Protein AF-A0A8N4L5D7-F1 (afdb_monomer_lite)

Radius of gyration: 37.55 Å; chains: 1; bounding box: 100×102×101 Å

Foldseek 3Di:
DDDDDDDDDDDDDDDPPPDPDDDDDDDDDDDDDDDDDDDDDDDDDDDDDDDDDDDDDDDDDDDDDDDDDDDDDDDDDDDDDDDDDDDDDDDDDDDDDDDDDDDDDDDDDDDDDPPDPPPPPDQPFQLVVLLVVDPLSVVQLVVCVVPLDDDPVSVLVSLVSRLVVCVVVVDDDDLVSQVVSLVNVCVSRVVCVVVSVQAWADDPDPDDIDHDNSVVNVVVVVVVVVVVVVCVVPPPDDDDDPPDPPDPCLCVQPPDPPDDDVVNVLVVLLVCLVVLVVCCVVPNDVVSCVSNVCCVPPVVVVSVLSNCCVVDPPCSCVCVVCVVVVCVVCVVVCVVPPPDVVVVVVVVVVVVVVVVVPD

Sequence (359 aa):
MAHNMPAVVLEPTLDLRGAFSFMPQNAKSPKRHAMATITAAAAGAVATTTTGSTAAAMTTRAAMIKTINAEEQFTIAGGSDSGGAANGNRAANTDIVVGVGGGGSCSVGDGYGPKGPLIMQCPKVDTSKVLQSSHIGQRIKQFYNKNGYLENSQRNEIVRLIVSDVMRQGESLSPKDLRAILSDIITLFPNEQAAADYYFIYRGGKGNPLGRLYQRYSNENVKRRRMIRLSDDEDCTFDVDMTQPLSTGSSLMDDDDTMSTWEEVCDKWIQTWALRQKELQQSGLAELLTNWSKLADPRAAELYKIDFRHVYPDKENLLVSKWDDYMKKVTPQFDKKLHHDDIKKLYKYCKMGMASKGM

pLDDT: mean 70.12, std 25.4, range [29.41, 98.56]

Secondary structure (DSSP, 8-state):
----------------TTS---------PPPPPP-----------------------------------------------------------------------------------------SS-HHHHHHHSHHHHHHHHHHHHHSS--HHHHHHHHHHHHHHHHHHTPPPPHHHHHHHHHHHHHH-GGGGGGHHHH-B---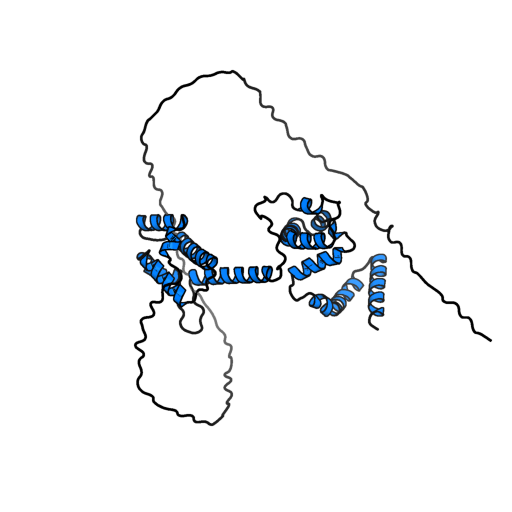SSSPPBSHHHHHHHHHHHHHHHHHHHHTT--------TT-----TTHHHHS-TTT--HHHHHHHHHHTHHHHHHHHHHH-HHHHHHH-GGGGSTTTHHHHHHHHHHHSTT-HHHHHHTHHHHHHHHHHHHHHH---HHHHHHHHHHHHHHHTT--

Structure (mmCIF, N/CA/C/O backbone):
data_AF-A0A8N4L5D7-F1
#
_entry.id   AF-A0A8N4L5D7-F1
#
loop_
_atom_site.group_PDB
_atom_site.id
_atom_site.type_symbol
_atom_site.label_atom_id
_atom_site.label_alt_id
_atom_site.label_comp_id
_atom_site.label_asym_id
_atom_site.label_entity_id
_atom_site.label_seq_id
_atom_site.pdbx_PDB_ins_code
_atom_site.Cartn_x
_atom_site.Cartn_y
_atom_site.Cartn_z
_atom_site.occupancy
_atom_site.B_iso_or_equiv
_atom_site.auth_seq_id
_atom_site.auth_comp_id
_atom_site.auth_asym_id
_atom_site.auth_atom_id
_atom_site.pdbx_PDB_model_num
ATOM 1 N N . MET A 1 1 ? 56.113 -23.700 -58.485 1.00 45.41 1 MET A N 1
ATOM 2 C CA . MET A 1 1 ? 55.318 -22.498 -58.810 1.00 45.41 1 MET A CA 1
ATOM 3 C C . MET A 1 1 ? 54.379 -22.255 -57.642 1.00 45.41 1 MET A C 1
ATOM 5 O O . MET A 1 1 ? 53.415 -22.989 -57.490 1.00 45.41 1 MET A O 1
ATOM 9 N N . ALA A 1 2 ? 54.756 -21.350 -56.740 1.00 42.81 2 ALA A N 1
ATOM 10 C CA . ALA A 1 2 ? 53.994 -21.041 -55.533 1.00 42.81 2 ALA A CA 1
ATOM 11 C C . ALA A 1 2 ? 53.075 -19.848 -55.825 1.00 42.81 2 ALA A C 1
ATOM 13 O O . ALA A 1 2 ? 53.554 -18.799 -56.256 1.00 42.81 2 ALA A O 1
ATOM 14 N N . HIS A 1 3 ? 51.767 -20.026 -55.640 1.00 49.03 3 HIS A N 1
ATOM 15 C CA . HIS A 1 3 ? 50.786 -18.961 -55.811 1.00 49.03 3 HIS A CA 1
ATOM 16 C C . HIS A 1 3 ? 50.704 -18.119 -54.538 1.00 49.03 3 HIS A C 1
ATOM 18 O O . HIS A 1 3 ? 50.312 -18.592 -53.476 1.00 49.03 3 HIS A O 1
ATOM 24 N N . ASN A 1 4 ? 51.112 -16.865 -54.692 1.00 56.12 4 ASN A N 1
ATOM 25 C CA . ASN A 1 4 ? 51.039 -15.787 -53.722 1.00 56.12 4 ASN A CA 1
ATOM 26 C C . ASN A 1 4 ? 49.702 -15.052 -53.937 1.00 56.12 4 ASN A C 1
ATOM 28 O O . ASN A 1 4 ? 49.439 -14.605 -55.054 1.00 56.12 4 ASN A O 1
ATOM 32 N N . MET A 1 5 ? 48.858 -14.941 -52.909 1.00 45.06 5 MET A N 1
ATOM 33 C CA . MET A 1 5 ? 47.673 -14.074 -52.925 1.00 45.06 5 MET A CA 1
ATOM 34 C C . MET A 1 5 ? 47.766 -13.060 -51.781 1.00 45.06 5 MET A C 1
ATOM 36 O O . MET A 1 5 ? 48.022 -13.468 -50.647 1.00 45.06 5 MET A O 1
ATOM 40 N N . PRO A 1 6 ? 47.568 -11.755 -52.045 1.00 54.31 6 PRO A N 1
ATOM 41 C CA . PRO A 1 6 ? 47.643 -10.739 -51.009 1.00 54.31 6 PRO A CA 1
ATOM 42 C C . PRO A 1 6 ? 46.339 -10.673 -50.205 1.00 54.31 6 PRO A C 1
ATOM 44 O O . PRO A 1 6 ? 45.243 -10.597 -50.762 1.00 54.31 6 PRO A O 1
ATOM 47 N N . ALA A 1 7 ? 46.479 -10.667 -48.881 1.00 44.44 7 ALA A N 1
ATOM 48 C CA . ALA A 1 7 ? 45.405 -10.368 -47.946 1.00 44.44 7 ALA A CA 1
ATOM 49 C C . ALA A 1 7 ? 45.093 -8.864 -47.986 1.00 44.44 7 ALA A C 1
ATOM 51 O O . ALA A 1 7 ? 45.947 -8.033 -47.679 1.00 44.44 7 ALA A O 1
ATOM 52 N N . VAL A 1 8 ? 43.865 -8.518 -48.369 1.00 48.78 8 VAL A N 1
ATOM 53 C CA . VAL A 1 8 ? 43.332 -7.155 -48.282 1.00 48.78 8 VAL A CA 1
ATOM 54 C C . VAL A 1 8 ? 42.680 -6.998 -46.911 1.00 48.78 8 VAL A C 1
ATOM 56 O O . VAL A 1 8 ? 41.607 -7.540 -46.658 1.00 48.78 8 VAL A O 1
ATOM 59 N N . VAL A 1 9 ? 43.355 -6.275 -46.018 1.00 48.06 9 VAL A N 1
ATOM 60 C CA . VAL A 1 9 ? 42.812 -5.821 -44.734 1.00 48.06 9 VAL A CA 1
ATOM 61 C C . VAL A 1 9 ? 42.066 -4.512 -44.989 1.00 48.06 9 VAL A C 1
ATOM 63 O O . VAL A 1 9 ? 42.673 -3.515 -45.374 1.00 48.06 9 VAL A O 1
ATOM 66 N N . LEU A 1 10 ? 40.746 -4.520 -44.805 1.00 39.59 10 LEU A N 1
ATOM 67 C CA . LEU A 1 10 ? 39.919 -3.316 -44.752 1.00 39.59 10 LEU A CA 1
ATOM 68 C C . LEU A 1 10 ? 39.545 -3.069 -43.290 1.00 39.59 10 LEU A C 1
ATOM 70 O O . LEU A 1 10 ? 38.679 -3.754 -42.751 1.00 39.59 10 LEU A O 1
ATOM 74 N N . GLU A 1 11 ? 40.186 -2.088 -42.660 1.00 45.78 11 GLU A N 1
ATOM 75 C CA . GLU A 1 11 ? 39.684 -1.500 -41.418 1.00 45.78 11 GLU A CA 1
ATOM 76 C C . GLU A 1 11 ? 38.784 -0.298 -41.731 1.00 45.78 11 GLU A C 1
ATOM 78 O O . GLU A 1 11 ? 39.191 0.579 -42.498 1.00 45.78 11 GLU A O 1
ATOM 83 N N . PRO A 1 12 ? 37.589 -0.190 -41.127 1.00 49.91 12 PRO A N 1
ATOM 84 C CA . PRO A 1 12 ? 36.839 1.053 -41.112 1.00 49.91 12 PRO A CA 1
ATOM 85 C C . PRO A 1 12 ? 37.098 1.804 -39.800 1.00 49.91 12 PRO A C 1
ATOM 87 O O . PRO A 1 12 ? 36.475 1.537 -38.773 1.00 49.91 12 PRO A O 1
ATOM 90 N N . THR A 1 13 ? 37.986 2.794 -39.842 1.00 45.00 13 THR A N 1
ATOM 91 C CA . THR A 1 13 ? 38.064 3.850 -38.825 1.00 45.00 13 THR A CA 1
ATOM 92 C C . THR A 1 13 ? 36.968 4.877 -39.119 1.00 45.00 13 THR A C 1
ATOM 94 O O . THR A 1 13 ? 37.088 5.688 -40.034 1.00 45.00 13 THR A O 1
ATOM 97 N N . LEU A 1 14 ? 35.865 4.827 -38.368 1.00 41.75 14 LEU A N 1
ATOM 98 C CA . LEU A 1 14 ? 34.850 5.884 -38.360 1.00 41.75 14 LEU A CA 1
ATOM 99 C C . LEU A 1 14 ? 35.025 6.735 -37.102 1.00 41.75 14 LEU A C 1
ATOM 101 O O . LEU A 1 14 ? 34.600 6.360 -36.011 1.00 41.75 14 LEU A O 1
ATOM 105 N N . ASP A 1 15 ? 35.667 7.887 -37.283 1.00 44.72 15 ASP A N 1
ATOM 106 C CA . ASP A 1 15 ? 35.741 8.965 -36.303 1.00 44.72 15 ASP A CA 1
ATOM 107 C C . ASP A 1 15 ? 34.409 9.739 -36.294 1.00 44.72 15 ASP A C 1
ATOM 109 O O . ASP A 1 15 ? 34.028 10.379 -37.275 1.00 44.72 15 ASP A O 1
ATOM 113 N N . LEU A 1 16 ? 33.668 9.634 -35.188 1.00 44.41 16 LEU A N 1
ATOM 114 C CA . LEU A 1 16 ? 32.361 10.267 -34.971 1.00 44.41 16 LEU A CA 1
ATOM 115 C C . LEU A 1 16 ? 32.441 11.525 -34.085 1.00 44.41 16 LEU A C 1
ATOM 117 O O . LEU A 1 16 ? 31.419 11.977 -33.569 1.00 44.41 16 LEU A O 1
ATOM 121 N N . ARG A 1 17 ? 33.617 12.144 -33.906 1.00 43.25 17 ARG A N 1
ATOM 122 C CA . ARG A 1 17 ? 33.761 13.326 -33.028 1.00 43.25 17 ARG A CA 1
ATOM 123 C C . ARG A 1 17 ? 33.231 14.661 -33.578 1.00 43.25 17 ARG A C 1
ATOM 125 O O . ARG A 1 17 ? 33.354 15.673 -32.897 1.00 43.25 17 ARG A O 1
ATOM 132 N N . GLY A 1 18 ? 32.604 14.700 -34.756 1.00 42.69 18 GLY A N 1
ATOM 133 C CA . GLY A 1 18 ? 32.230 15.963 -35.418 1.00 42.69 18 GLY A CA 1
ATOM 134 C C . GLY A 1 18 ? 30.747 16.364 -35.443 1.00 42.69 18 GLY A C 1
ATOM 135 O O . GLY A 1 18 ? 30.444 17.450 -35.927 1.00 42.69 18 GLY A O 1
ATOM 136 N N . ALA A 1 19 ? 29.802 15.532 -34.992 1.00 39.72 19 ALA A N 1
ATOM 137 C CA . ALA A 1 19 ? 28.395 15.696 -35.404 1.00 39.72 19 ALA A CA 1
ATOM 138 C C . ALA A 1 19 ? 27.468 16.485 -34.452 1.00 39.72 19 ALA A C 1
ATOM 140 O O . ALA A 1 19 ? 26.302 16.683 -34.787 1.00 39.72 19 ALA A O 1
ATOM 141 N N . PHE A 1 20 ? 27.944 16.982 -33.307 1.00 40.50 20 PHE A N 1
ATOM 142 C CA . PHE A 1 20 ? 27.114 17.753 -32.367 1.00 40.50 20 PHE A CA 1
ATOM 143 C C . PHE A 1 20 ? 27.698 19.143 -32.101 1.00 40.50 20 PHE A C 1
ATOM 145 O O . PHE A 1 20 ? 28.220 19.428 -31.030 1.00 40.50 20 PHE A O 1
ATOM 152 N N . SER A 1 21 ? 27.598 20.031 -33.088 1.00 47.56 21 SER A N 1
ATOM 153 C CA . SER A 1 21 ? 27.752 21.471 -32.866 1.00 47.56 21 SER A CA 1
ATOM 154 C C . SER A 1 21 ? 26.800 22.237 -33.776 1.00 47.56 21 SER A C 1
ATOM 156 O O . SER A 1 21 ? 27.175 22.701 -34.845 1.00 47.56 21 SER A O 1
ATOM 158 N N . PHE A 1 22 ? 25.534 22.322 -33.366 1.00 38.03 22 PHE A N 1
ATOM 159 C CA . PHE A 1 22 ? 24.578 23.290 -33.904 1.00 38.03 22 PHE A CA 1
ATOM 160 C C . PHE A 1 22 ? 23.594 23.693 -32.800 1.00 38.03 22 PHE A C 1
ATOM 162 O O . PHE A 1 22 ? 22.511 23.134 -32.661 1.00 38.03 22 PHE A O 1
ATOM 169 N N . MET A 1 23 ? 23.983 24.695 -32.010 1.00 41.69 23 MET A N 1
ATOM 170 C CA . MET A 1 23 ? 23.051 25.528 -31.251 1.00 41.69 23 MET A CA 1
ATOM 171 C C . MET A 1 23 ? 23.046 26.927 -31.882 1.00 41.69 23 MET A C 1
ATOM 173 O O . MET A 1 23 ? 24.083 27.591 -31.871 1.00 41.69 23 MET A O 1
ATOM 177 N N . PRO A 1 24 ? 21.921 27.416 -32.430 1.00 42.94 24 PRO A N 1
ATOM 178 C CA . PRO A 1 24 ? 21.802 28.819 -32.788 1.00 42.94 24 PRO A CA 1
ATOM 179 C C . PRO A 1 24 ? 21.567 29.655 -31.524 1.00 42.94 24 PRO A C 1
ATOM 181 O O . PRO A 1 24 ? 20.541 29.530 -30.855 1.00 42.94 24 PRO A O 1
ATOM 184 N N . GLN A 1 25 ? 22.508 30.548 -31.215 1.00 49.66 25 GLN A N 1
ATOM 185 C CA . GLN A 1 25 ? 22.265 31.644 -30.284 1.00 49.66 25 GLN A CA 1
ATOM 186 C C . GLN A 1 25 ? 21.322 32.657 -30.939 1.00 49.66 25 GLN A C 1
ATOM 188 O O . GLN A 1 25 ? 21.685 33.305 -31.919 1.00 49.66 25 GLN A O 1
ATOM 193 N N . ASN A 1 26 ? 20.120 32.834 -30.389 1.00 41.38 26 ASN A N 1
ATOM 194 C CA . ASN A 1 26 ? 19.379 34.071 -30.603 1.00 41.38 26 ASN A CA 1
ATOM 195 C C . ASN A 1 26 ? 18.533 34.415 -29.374 1.00 41.38 26 ASN A C 1
ATOM 197 O O . ASN A 1 26 ? 17.442 33.892 -29.157 1.00 41.38 26 ASN A O 1
ATOM 201 N N . ALA A 1 27 ? 19.094 35.295 -28.550 1.00 41.84 27 ALA A N 1
ATOM 202 C CA . ALA A 1 27 ? 18.469 35.859 -27.371 1.00 41.84 27 ALA A CA 1
ATOM 203 C C . ALA A 1 27 ? 17.648 37.101 -27.745 1.00 41.84 27 ALA A C 1
ATOM 205 O O . ALA A 1 27 ? 18.192 38.077 -28.261 1.00 41.84 27 ALA A O 1
ATOM 206 N N . LYS A 1 28 ? 16.356 37.107 -27.397 1.00 46.97 28 LYS A N 1
ATOM 207 C CA . LYS A 1 28 ? 15.604 38.330 -27.075 1.00 46.97 28 LYS A CA 1
ATOM 208 C C . LYS A 1 28 ? 14.681 38.055 -25.890 1.00 46.97 28 LYS A C 1
ATOM 210 O O . LYS A 1 28 ? 13.585 37.526 -26.042 1.00 46.97 28 LYS A O 1
ATOM 215 N N . SER A 1 29 ? 15.154 38.419 -24.705 1.00 43.53 29 SER A N 1
ATOM 216 C CA . SER A 1 29 ? 14.416 38.375 -23.441 1.00 43.53 29 SER A CA 1
ATOM 217 C C . SER A 1 29 ? 13.381 39.513 -23.367 1.00 43.53 29 SER A C 1
ATOM 219 O O . SER A 1 29 ? 13.705 40.640 -23.757 1.00 43.53 29 SER A O 1
ATOM 221 N N . PRO A 1 30 ? 12.171 39.302 -22.815 1.00 44.94 30 PRO A N 1
ATOM 222 C CA . PRO A 1 30 ? 11.247 40.391 -22.508 1.00 44.94 30 PRO A CA 1
ATOM 223 C C . PRO A 1 30 ? 11.626 41.107 -21.203 1.00 44.94 30 PRO A C 1
ATOM 225 O O . PRO A 1 30 ? 11.924 40.479 -20.186 1.00 44.94 30 PRO A O 1
ATOM 228 N N . LYS A 1 31 ? 11.571 42.444 -21.235 1.00 48.41 31 LYS A N 1
ATOM 229 C CA . LYS A 1 31 ? 11.759 43.355 -20.096 1.00 48.41 31 LYS A CA 1
ATOM 230 C C . LYS A 1 31 ? 10.744 43.060 -18.983 1.00 48.41 31 LYS A C 1
ATOM 232 O O . LYS A 1 31 ? 9.541 43.181 -19.199 1.00 48.41 31 LYS A O 1
ATOM 237 N N . ARG A 1 32 ? 11.227 42.746 -17.778 1.00 43.25 32 ARG A N 1
ATOM 238 C CA . ARG A 1 32 ? 10.423 42.760 -16.547 1.00 43.25 32 ARG A CA 1
ATOM 239 C C . ARG A 1 32 ? 10.405 44.168 -15.951 1.00 43.25 32 ARG A C 1
ATOM 241 O O . ARG A 1 32 ? 11.450 44.794 -15.798 1.00 43.25 32 ARG A O 1
ATOM 248 N N . HIS A 1 33 ? 9.205 44.642 -15.633 1.00 40.47 33 HIS A N 1
ATOM 249 C CA . HIS A 1 33 ? 8.955 45.881 -14.904 1.00 40.47 33 HIS A CA 1
ATOM 250 C C . HIS A 1 33 ? 9.455 45.780 -13.456 1.00 40.47 33 HIS A C 1
ATOM 252 O O . HIS A 1 33 ? 9.251 44.768 -12.787 1.00 40.47 33 HIS A O 1
ATOM 258 N N . ALA A 1 34 ? 10.099 46.851 -12.992 1.00 38.84 34 ALA A N 1
ATOM 259 C CA . ALA A 1 34 ? 10.538 47.042 -11.617 1.00 38.84 34 ALA A CA 1
ATOM 260 C C . ALA A 1 34 ? 9.332 47.210 -10.676 1.00 38.84 34 ALA A C 1
ATOM 262 O O . ALA A 1 34 ? 8.437 48.006 -10.960 1.00 38.84 34 ALA A O 1
ATOM 263 N N . MET A 1 35 ? 9.328 46.492 -9.549 1.00 42.19 35 MET A N 1
ATOM 264 C CA . MET A 1 35 ? 8.468 46.793 -8.402 1.00 42.19 35 MET A CA 1
ATOM 265 C C . MET A 1 35 ? 9.288 47.447 -7.292 1.00 42.19 35 MET A C 1
ATOM 267 O O . MET A 1 35 ? 10.457 47.130 -7.083 1.00 42.19 35 MET A O 1
ATOM 271 N N . ALA A 1 36 ? 8.637 48.407 -6.645 1.00 36.22 36 ALA A N 1
ATOM 272 C CA . ALA A 1 36 ? 9.187 49.385 -5.728 1.00 36.22 36 ALA A CA 1
ATOM 273 C C . ALA A 1 36 ? 9.722 48.786 -4.419 1.00 36.22 36 ALA A C 1
ATOM 275 O O . ALA A 1 36 ? 9.077 47.961 -3.773 1.00 36.22 36 ALA A O 1
ATOM 276 N N . THR A 1 37 ? 10.880 49.296 -4.006 1.00 36.09 37 THR A N 1
ATOM 277 C CA . THR A 1 37 ? 11.454 49.154 -2.667 1.00 36.09 37 THR A CA 1
ATOM 278 C C . THR A 1 37 ? 10.680 50.041 -1.692 1.00 36.09 37 THR A C 1
ATOM 280 O O . THR A 1 37 ? 10.637 51.258 -1.870 1.00 36.09 37 THR A O 1
ATOM 283 N N . ILE A 1 38 ? 10.087 49.447 -0.654 1.00 38.66 38 ILE A N 1
ATOM 284 C CA . ILE A 1 38 ? 9.570 50.181 0.506 1.00 38.66 38 ILE A CA 1
ATOM 285 C C . ILE A 1 38 ? 10.662 50.185 1.575 1.00 38.66 38 ILE A C 1
ATOM 287 O O . ILE A 1 38 ? 11.031 49.149 2.124 1.00 38.66 38 ILE A O 1
ATOM 291 N N . THR A 1 39 ? 11.180 51.378 1.839 1.00 37.56 39 THR A N 1
ATOM 292 C CA . THR A 1 39 ? 12.086 51.715 2.935 1.00 37.56 39 THR A CA 1
ATOM 293 C C . THR A 1 39 ? 11.294 51.736 4.245 1.00 37.56 39 THR A C 1
ATOM 295 O O . THR A 1 39 ? 10.311 52.468 4.343 1.00 37.56 39 THR A O 1
ATOM 298 N N . ALA A 1 40 ? 11.717 50.985 5.263 1.00 35.09 40 ALA A N 1
ATOM 299 C CA . ALA A 1 40 ? 11.213 51.144 6.627 1.00 35.09 40 ALA A CA 1
ATOM 300 C C . ALA A 1 40 ? 12.382 51.381 7.588 1.00 35.09 40 ALA A C 1
ATOM 302 O O . ALA A 1 40 ? 13.416 50.719 7.531 1.00 35.09 40 ALA A O 1
ATOM 303 N N . ALA A 1 41 ? 12.199 52.423 8.390 1.00 34.25 41 ALA A N 1
ATOM 304 C CA . ALA A 1 41 ? 13.206 53.162 9.118 1.00 34.25 41 ALA A CA 1
ATOM 305 C C . ALA A 1 41 ? 13.759 52.443 10.356 1.00 34.25 41 ALA A C 1
ATOM 307 O O . ALA A 1 41 ? 13.090 51.645 11.010 1.00 34.25 41 ALA A O 1
ATOM 308 N N . ALA A 1 42 ? 14.992 52.824 10.679 1.00 38.38 42 ALA A N 1
ATOM 309 C CA . ALA A 1 42 ? 15.704 52.518 11.904 1.00 38.38 42 ALA A CA 1
ATOM 310 C C . ALA A 1 42 ? 15.014 53.122 13.140 1.00 38.38 42 ALA A C 1
ATOM 312 O O . ALA A 1 42 ? 14.625 54.290 13.132 1.00 38.38 42 ALA A O 1
ATOM 313 N N . ALA A 1 43 ? 14.963 52.355 14.230 1.00 38.34 43 ALA A N 1
ATOM 314 C CA . ALA A 1 43 ? 14.713 52.873 15.568 1.00 38.34 43 ALA A CA 1
ATOM 315 C C . ALA A 1 43 ? 15.572 52.126 16.602 1.00 38.34 43 ALA A C 1
ATOM 317 O O . ALA A 1 43 ? 15.369 50.945 16.859 1.00 38.34 43 ALA A O 1
ATOM 318 N N . GLY A 1 44 ? 16.534 52.865 17.162 1.00 35.44 44 GLY A N 1
ATOM 319 C CA . GLY A 1 44 ? 16.837 52.932 18.595 1.00 35.44 44 GLY A CA 1
ATOM 320 C C . GLY A 1 44 ? 17.299 51.670 19.323 1.00 35.44 44 GLY A C 1
ATOM 321 O O . GLY A 1 44 ? 16.487 50.908 19.834 1.00 35.44 44 GLY A O 1
ATOM 322 N N . ALA A 1 45 ? 18.613 51.560 19.520 1.00 35.59 45 ALA A N 1
ATOM 323 C CA . ALA A 1 45 ? 19.213 50.777 20.596 1.00 35.59 45 ALA A CA 1
ATOM 324 C C . ALA A 1 45 ? 19.407 51.661 21.842 1.00 35.59 45 ALA A C 1
ATOM 326 O O . ALA A 1 45 ? 20.050 52.703 21.743 1.00 35.59 45 ALA A O 1
ATOM 327 N N . VAL A 1 46 ? 18.907 51.227 23.006 1.00 46.50 46 VAL A N 1
ATOM 328 C CA . VAL A 1 46 ? 19.332 51.695 24.340 1.00 46.50 46 VAL A CA 1
ATOM 329 C C . VAL A 1 46 ? 19.303 50.501 25.308 1.00 46.50 46 VAL A C 1
ATOM 331 O O . VAL A 1 46 ? 18.305 49.790 25.402 1.00 46.50 46 VAL A O 1
ATOM 334 N N . ALA A 1 47 ? 20.435 50.272 25.981 1.00 38.47 47 ALA A N 1
ATOM 335 C CA . ALA A 1 47 ? 20.673 49.302 27.059 1.00 38.47 47 ALA A CA 1
ATOM 336 C C . ALA A 1 47 ? 19.866 49.673 28.336 1.00 38.47 47 ALA A C 1
ATOM 338 O O . ALA A 1 47 ? 19.385 50.790 28.446 1.00 38.47 47 ALA A O 1
ATOM 339 N N . THR A 1 48 ? 19.662 48.880 29.395 1.00 34.62 48 THR A N 1
ATOM 340 C CA . THR A 1 48 ? 20.577 48.029 30.176 1.00 34.62 48 THR A CA 1
ATOM 341 C C . THR A 1 48 ? 19.742 47.360 31.300 1.00 34.62 48 THR A C 1
ATOM 343 O O . THR A 1 48 ? 18.804 47.982 31.785 1.00 34.62 48 THR A O 1
ATOM 346 N N . THR A 1 49 ? 20.119 46.140 31.720 1.00 34.41 49 THR A N 1
ATOM 347 C CA . THR A 1 49 ? 20.054 45.536 33.089 1.00 34.41 49 THR A CA 1
ATOM 348 C C . THR A 1 49 ? 18.836 45.746 34.019 1.00 34.41 49 THR A C 1
ATOM 350 O O . THR A 1 49 ? 18.504 46.868 34.380 1.00 34.41 49 THR A O 1
ATOM 353 N N . THR A 1 50 ? 18.312 44.671 34.638 1.00 34.69 50 THR A N 1
ATOM 354 C CA . THR A 1 50 ? 18.661 44.160 36.002 1.00 34.69 50 THR A CA 1
ATOM 355 C C . THR A 1 50 ? 17.564 43.195 36.529 1.00 34.69 50 THR A C 1
ATOM 357 O O . THR A 1 50 ? 16.378 43.431 36.348 1.00 34.69 50 THR A O 1
ATOM 360 N N . THR A 1 51 ? 18.016 42.102 37.158 1.00 35.97 51 THR A N 1
ATOM 361 C CA . THR A 1 51 ? 17.411 41.141 38.119 1.00 35.97 51 THR A CA 1
ATOM 362 C C . THR A 1 51 ? 15.960 41.282 38.618 1.00 35.97 51 THR A C 1
ATOM 364 O O . THR A 1 51 ? 15.540 42.365 39.009 1.00 35.97 51 THR A O 1
ATOM 367 N N . GLY A 1 52 ? 15.319 40.135 38.905 1.00 31.78 52 GLY A N 1
ATOM 368 C CA . GLY A 1 52 ? 14.401 40.042 40.052 1.00 31.78 52 GLY A CA 1
ATOM 369 C C . GLY A 1 52 ? 13.314 38.967 39.979 1.00 31.78 52 GLY A C 1
ATOM 370 O O . GLY A 1 52 ? 12.372 39.082 39.213 1.00 31.78 52 GLY A O 1
ATOM 371 N N . SER A 1 53 ? 13.450 37.957 40.839 1.00 35.75 53 SER A N 1
ATOM 372 C CA . SER A 1 53 ? 12.454 36.968 41.283 1.00 35.75 53 SER A CA 1
ATOM 373 C C . SER A 1 53 ? 11.040 37.528 41.522 1.00 35.75 53 SER A C 1
ATOM 375 O O . SER A 1 53 ? 10.920 38.622 42.064 1.00 35.75 53 SER A O 1
ATOM 377 N N . THR A 1 54 ? 9.979 36.755 41.239 1.00 35.84 54 THR A N 1
ATOM 378 C CA . THR A 1 54 ? 8.962 36.326 42.235 1.00 35.84 54 THR A CA 1
ATOM 379 C C . THR A 1 54 ? 7.815 35.521 41.612 1.00 35.84 54 THR A C 1
ATOM 381 O O . THR A 1 54 ? 7.551 35.556 40.414 1.00 35.84 54 THR A O 1
ATOM 384 N N . ALA A 1 55 ? 7.198 34.718 42.473 1.00 35.12 55 ALA A N 1
ATOM 385 C CA . ALA A 1 55 ? 6.244 33.659 42.208 1.00 35.12 55 ALA A CA 1
ATOM 386 C C . ALA A 1 55 ? 4.773 34.117 42.109 1.00 35.12 55 ALA A C 1
ATOM 388 O O . ALA A 1 55 ? 4.414 35.197 42.558 1.00 35.12 55 ALA A O 1
ATOM 389 N N . ALA A 1 56 ? 3.947 33.161 41.662 1.00 35.00 56 ALA A N 1
ATOM 390 C CA . ALA A 1 56 ? 2.564 32.897 42.081 1.00 35.00 56 ALA A CA 1
ATOM 391 C C . ALA A 1 56 ? 1.445 33.900 41.721 1.00 35.00 56 ALA A C 1
ATOM 393 O O . ALA A 1 56 ? 1.379 34.999 42.251 1.00 35.00 56 ALA A O 1
ATOM 394 N N . ALA A 1 57 ? 0.477 33.423 40.925 1.00 34.31 57 ALA A N 1
ATOM 395 C CA . ALA A 1 57 ? -0.971 33.377 41.223 1.00 34.31 57 ALA A CA 1
ATOM 396 C C . ALA A 1 57 ? -1.730 33.062 39.913 1.00 34.31 57 ALA A C 1
ATOM 398 O O . ALA A 1 57 ? -1.566 33.746 38.913 1.00 34.31 57 ALA A O 1
ATOM 399 N N . MET A 1 58 ? -2.354 31.892 39.769 1.00 34.00 58 MET A N 1
ATOM 400 C CA . MET A 1 58 ? -3.725 31.557 40.182 1.00 34.00 58 MET A CA 1
ATOM 401 C C . MET A 1 58 ? -4.851 32.250 39.380 1.00 34.00 58 MET A C 1
ATOM 403 O O . MET A 1 58 ? -5.013 33.462 39.416 1.00 34.00 58 MET A O 1
ATOM 407 N N . THR A 1 59 ? -5.717 31.392 38.818 1.00 33.72 59 THR A N 1
ATOM 408 C CA . THR A 1 59 ? -7.188 31.510 38.899 1.00 33.72 59 THR A CA 1
ATOM 409 C C . THR A 1 59 ? -7.923 32.263 37.775 1.00 33.72 59 THR A C 1
ATOM 411 O O . THR A 1 59 ? -8.126 33.468 37.800 1.00 33.72 59 THR A O 1
ATOM 414 N N . THR A 1 60 ? -8.479 31.433 36.880 1.00 33.62 60 THR A N 1
ATOM 415 C CA . THR A 1 60 ? -9.885 31.456 36.424 1.00 33.62 60 THR A CA 1
ATOM 416 C C . THR A 1 60 ? -10.320 32.501 35.401 1.00 33.62 60 THR A C 1
ATOM 418 O O . THR A 1 60 ? -10.560 33.660 35.721 1.00 33.62 60 THR A O 1
ATOM 421 N N . ARG A 1 61 ? -10.716 32.008 34.219 1.00 34.31 61 ARG A N 1
ATOM 422 C CA . ARG A 1 61 ? -12.032 32.369 33.675 1.00 34.31 61 ARG A CA 1
ATOM 423 C C . ARG A 1 61 ? -12.618 31.280 32.785 1.00 34.31 61 ARG A C 1
ATOM 425 O O . ARG A 1 61 ? -12.040 30.872 31.785 1.00 34.31 61 ARG A O 1
ATOM 432 N N . ALA A 1 62 ? -13.781 30.821 33.225 1.00 32.47 62 ALA A N 1
ATOM 433 C CA . ALA A 1 62 ? -14.684 29.925 32.540 1.00 32.47 62 ALA A CA 1
ATOM 434 C C . ALA A 1 62 ? -15.604 30.688 31.571 1.00 32.47 62 ALA A C 1
ATOM 436 O O . ALA A 1 62 ? -15.871 31.873 31.760 1.00 32.47 62 ALA A O 1
ATOM 437 N N . ALA A 1 63 ? -16.160 29.908 30.641 1.00 32.09 63 ALA A N 1
ATOM 438 C CA . ALA A 1 63 ? -17.445 30.077 29.962 1.00 32.09 63 ALA A CA 1
ATOM 439 C C . ALA A 1 63 ? -17.581 31.158 28.871 1.00 32.09 63 ALA A C 1
ATOM 441 O O . ALA A 1 63 ? -17.754 32.339 29.143 1.00 32.09 63 ALA A O 1
ATOM 442 N N . MET A 1 64 ? -17.730 30.684 27.628 1.00 34.09 64 MET A N 1
ATOM 443 C CA . MET A 1 64 ? -18.764 31.180 26.716 1.00 34.09 64 MET A CA 1
ATOM 444 C C . MET A 1 64 ? -19.399 30.000 25.968 1.00 34.09 64 MET A C 1
ATOM 446 O O . MET A 1 64 ? -18.792 29.382 25.099 1.00 34.09 64 MET A O 1
ATOM 450 N N . ILE A 1 65 ? -20.636 29.693 26.358 1.00 33.91 65 ILE A N 1
ATOM 451 C CA . ILE A 1 65 ? -21.627 28.939 25.589 1.00 33.91 65 ILE A CA 1
ATOM 452 C C . ILE A 1 65 ? -22.427 29.975 24.793 1.00 33.91 65 ILE A C 1
ATOM 454 O O . ILE A 1 65 ? -22.948 30.909 25.402 1.00 33.91 65 ILE A O 1
ATOM 458 N N . LYS A 1 66 ? -22.578 29.789 23.475 1.00 39.22 66 LYS A N 1
ATOM 459 C CA . LYS A 1 66 ? -23.796 30.174 22.738 1.00 39.22 66 LYS A CA 1
ATOM 460 C C . LYS A 1 66 ? -23.870 29.490 21.366 1.00 39.22 66 LYS A C 1
ATOM 462 O O . LYS A 1 66 ? -23.241 29.896 20.400 1.00 39.22 66 LYS A O 1
ATOM 467 N N . THR A 1 67 ? -24.615 28.391 21.369 1.00 31.55 67 THR A N 1
ATOM 468 C CA . THR A 1 67 ? -25.704 28.007 20.457 1.00 31.55 67 THR A CA 1
ATOM 469 C C . THR A 1 67 ? -25.926 28.862 19.202 1.00 31.55 67 THR A C 1
ATOM 471 O O . THR A 1 67 ? -26.308 30.021 19.333 1.00 31.55 67 THR A O 1
ATOM 474 N N . ILE A 1 68 ? -25.865 28.234 18.018 1.00 35.75 68 ILE A N 1
ATOM 475 C CA . ILE A 1 68 ? -26.776 28.493 16.887 1.00 35.75 68 ILE A CA 1
ATOM 476 C C . ILE A 1 68 ? -27.121 27.134 16.251 1.00 35.75 68 ILE A C 1
ATOM 478 O O . ILE A 1 68 ? -26.242 26.417 15.786 1.00 35.75 68 ILE A O 1
ATOM 482 N N . ASN A 1 69 ? -28.410 26.802 16.285 1.00 37.12 69 ASN A N 1
ATOM 483 C CA . ASN A 1 69 ? -29.098 25.742 15.548 1.00 37.12 69 ASN A CA 1
ATOM 484 C C . ASN A 1 69 ? -30.246 26.434 14.795 1.00 37.12 69 ASN A C 1
ATOM 486 O O . ASN A 1 69 ? -30.853 27.323 15.393 1.00 37.12 69 ASN A O 1
ATOM 490 N N . ALA A 1 70 ? -30.528 25.988 13.567 1.00 34.44 70 ALA A N 1
ATOM 491 C CA . ALA A 1 70 ? -31.799 26.026 12.809 1.00 34.44 70 ALA A CA 1
ATOM 492 C C . ALA A 1 70 ? -31.464 26.253 11.322 1.00 34.44 70 ALA A C 1
ATOM 494 O O . ALA A 1 70 ? -30.815 27.236 10.986 1.00 34.44 70 ALA A O 1
ATOM 495 N N . GLU A 1 71 ? -31.602 25.247 10.460 1.00 34.25 71 GLU A N 1
ATOM 496 C CA . GLU A 1 71 ? -32.824 24.782 9.771 1.00 34.25 71 GLU A CA 1
ATOM 497 C C . GLU A 1 71 ? -32.775 25.252 8.315 1.00 34.25 71 GLU A C 1
ATOM 499 O O . GLU A 1 71 ? -32.810 26.443 8.051 1.00 34.25 71 GLU A O 1
ATOM 504 N N . GLU A 1 72 ? -32.740 24.304 7.380 1.00 37.03 72 GLU A N 1
ATOM 505 C CA . GLU A 1 72 ? -33.524 24.410 6.151 1.00 37.03 72 GLU A CA 1
ATOM 506 C C . GLU A 1 72 ? -33.822 22.992 5.650 1.00 37.03 72 GLU A C 1
ATOM 508 O O . GLU A 1 72 ? -32.949 22.228 5.235 1.00 37.03 72 GLU A O 1
ATOM 513 N N . GLN A 1 73 ? -35.092 22.622 5.809 1.00 33.16 73 GLN A N 1
ATOM 514 C CA . GLN A 1 73 ? -35.722 21.456 5.214 1.00 33.16 73 GLN A CA 1
ATOM 515 C C . GLN A 1 73 ? -35.974 21.768 3.736 1.00 33.16 73 GLN A C 1
ATOM 517 O O . GLN A 1 73 ? -36.523 22.823 3.425 1.00 33.16 73 GLN A O 1
ATOM 522 N N . PHE A 1 74 ? -35.638 20.846 2.833 1.00 34.00 74 PHE A N 1
ATOM 523 C CA . PHE A 1 74 ? -36.133 20.893 1.460 1.00 34.00 74 PHE A CA 1
ATOM 524 C C . PHE A 1 74 ? -36.844 19.594 1.091 1.00 34.00 74 PHE A C 1
ATOM 526 O O . PHE A 1 74 ? -36.523 18.499 1.551 1.00 34.00 74 PHE A O 1
ATOM 533 N N . THR A 1 75 ? -37.886 19.805 0.310 1.00 35.00 75 THR A N 1
ATOM 534 C CA . THR A 1 75 ? -39.100 19.027 0.136 1.00 35.00 75 THR A CA 1
ATOM 535 C C . THR A 1 75 ? -38.949 17.801 -0.759 1.00 35.00 75 THR A C 1
ATOM 537 O O . THR A 1 75 ? -38.207 17.775 -1.738 1.00 35.00 75 THR A O 1
ATOM 540 N N . ILE A 1 76 ? -39.743 16.787 -0.415 1.00 34.28 76 ILE A N 1
ATOM 541 C CA . ILE A 1 76 ? -40.073 15.616 -1.225 1.00 34.28 76 ILE A CA 1
ATOM 542 C C . ILE A 1 76 ? -41.016 16.062 -2.351 1.00 34.28 76 ILE A C 1
ATOM 544 O O . ILE A 1 76 ? -42.074 16.625 -2.076 1.00 34.28 76 ILE A O 1
ATOM 548 N N . ALA A 1 77 ? -40.671 15.754 -3.601 1.00 36.97 77 ALA A N 1
ATOM 549 C CA . ALA A 1 77 ? -41.604 15.756 -4.722 1.00 36.97 77 ALA A CA 1
ATOM 550 C C . ALA A 1 77 ? -41.484 14.423 -5.466 1.00 36.97 77 ALA A C 1
ATOM 552 O O . ALA A 1 77 ? -40.443 14.099 -6.037 1.00 36.97 77 ALA A O 1
ATOM 553 N N . GLY A 1 78 ? -42.558 13.637 -5.397 1.00 31.47 78 GLY A N 1
ATOM 554 C CA . GLY A 1 78 ? -42.761 12.447 -6.207 1.00 31.47 78 GLY A CA 1
ATOM 555 C C . GLY A 1 78 ? -43.242 12.812 -7.609 1.00 31.47 78 GLY A C 1
ATOM 556 O O . GLY A 1 78 ? -43.999 13.763 -7.791 1.00 31.47 78 GLY A O 1
ATOM 557 N N . GLY A 1 79 ? -42.814 12.018 -8.584 1.00 31.67 79 GLY A N 1
ATOM 558 C CA . GLY A 1 79 ? -43.300 12.038 -9.956 1.00 31.67 79 GLY A CA 1
ATOM 559 C C . GLY A 1 79 ? -43.238 10.624 -10.516 1.00 31.67 79 GLY A C 1
ATOM 560 O O . GLY A 1 79 ? -42.158 10.110 -10.793 1.00 31.67 79 GLY A O 1
ATOM 561 N N . SER A 1 80 ? -44.408 10.000 -10.594 1.00 38.50 80 SER A N 1
ATOM 562 C CA . SER A 1 80 ? -44.691 8.754 -11.302 1.00 38.50 80 SER A CA 1
ATOM 563 C C . SER A 1 80 ? -44.748 8.997 -12.810 1.00 38.50 80 SER A C 1
ATOM 565 O O . SER A 1 80 ? -45.233 10.051 -13.207 1.00 38.50 80 SER A O 1
ATOM 567 N N . ASP A 1 81 ? -44.300 8.005 -13.588 1.00 29.41 81 ASP A N 1
ATOM 568 C CA . ASP A 1 81 ? -44.694 7.616 -14.963 1.00 29.41 81 ASP A CA 1
ATOM 569 C C . ASP A 1 81 ? -43.458 7.157 -15.757 1.00 29.41 81 ASP A C 1
ATOM 571 O O . ASP A 1 81 ? -42.365 7.671 -15.548 1.00 29.41 81 ASP A O 1
ATOM 575 N N . SER A 1 82 ? -43.496 6.250 -16.731 1.00 36.28 82 SER A N 1
ATOM 576 C CA . SER A 1 82 ? -44.400 5.177 -17.170 1.00 36.28 82 SER A CA 1
ATOM 577 C C . SER A 1 82 ? -43.738 4.563 -18.429 1.00 36.28 82 SER A C 1
ATOM 579 O O . SER A 1 82 ? -42.965 5.236 -19.108 1.00 36.28 82 SER A O 1
ATOM 581 N N . GLY A 1 83 ? -44.037 3.296 -18.756 1.00 31.84 83 GLY A N 1
ATOM 582 C CA . GLY A 1 83 ? -43.661 2.636 -20.028 1.00 31.84 83 GLY A CA 1
ATOM 583 C C . GLY A 1 83 ? -42.232 2.074 -20.040 1.00 31.84 83 GLY A C 1
ATOM 584 O O . GLY A 1 83 ? -41.286 2.753 -19.680 1.00 31.84 83 GLY A O 1
ATOM 585 N N . GLY A 1 84 ? -41.945 0.824 -20.395 1.00 31.72 84 GLY A N 1
ATOM 586 C CA . GLY A 1 84 ? -42.515 -0.076 -21.401 1.00 31.72 84 GLY A CA 1
ATOM 587 C C . GLY A 1 84 ? -41.320 -0.907 -21.912 1.00 31.72 84 GLY A C 1
ATOM 588 O O . GLY A 1 84 ? -40.303 -0.341 -22.280 1.00 31.72 84 GLY A O 1
ATOM 589 N N . ALA A 1 85 ? -41.286 -2.216 -21.664 1.00 34.56 85 ALA A N 1
ATOM 590 C CA . ALA A 1 85 ? -41.622 -3.283 -22.615 1.00 34.56 85 ALA A CA 1
ATOM 591 C C . ALA A 1 85 ? -40.424 -3.814 -23.441 1.00 34.56 85 ALA A C 1
ATOM 593 O O . ALA A 1 85 ? -39.511 -3.080 -23.792 1.00 34.56 85 ALA A O 1
ATOM 594 N N . ALA A 1 86 ? -40.532 -5.105 -23.785 1.00 37.19 86 ALA A N 1
ATOM 595 C CA . ALA A 1 86 ? -39.694 -5.952 -24.651 1.00 37.19 86 ALA A CA 1
ATOM 596 C C . ALA A 1 86 ? -38.467 -6.626 -23.981 1.00 37.19 86 ALA A C 1
ATOM 598 O O . ALA A 1 86 ? -37.487 -5.975 -23.650 1.00 37.19 86 ALA A O 1
ATOM 599 N N . ASN A 1 87 ? -38.526 -7.907 -23.591 1.00 35.56 87 ASN A N 1
ATOM 600 C CA . ASN A 1 87 ? -38.633 -9.151 -24.386 1.00 35.56 87 ASN A CA 1
ATOM 601 C C . ASN A 1 87 ? -37.271 -9.597 -24.960 1.00 35.56 87 ASN A C 1
ATOM 603 O O . ASN A 1 87 ? -36.616 -8.841 -25.669 1.00 35.56 87 ASN A O 1
ATOM 607 N N . GLY A 1 88 ? -36.849 -10.831 -24.660 1.00 34.72 88 GLY A N 1
ATOM 608 C CA . GLY A 1 88 ? -35.572 -11.358 -25.147 1.00 34.72 88 GLY A CA 1
ATOM 609 C C . GLY A 1 88 ? -35.099 -12.654 -24.491 1.00 34.72 88 GLY A C 1
ATOM 610 O O . GLY A 1 88 ? -34.126 -12.650 -23.746 1.00 34.72 88 GLY A O 1
ATOM 611 N N . ASN A 1 89 ? -35.802 -13.746 -24.793 1.00 38.41 89 ASN A N 1
ATOM 612 C CA . ASN A 1 89 ? -35.405 -15.154 -24.686 1.00 38.41 89 ASN A CA 1
ATOM 613 C C . ASN A 1 89 ? -33.900 -15.437 -24.512 1.00 38.41 89 ASN A C 1
ATOM 615 O O . ASN A 1 89 ? -33.090 -15.073 -25.367 1.00 38.41 89 ASN A O 1
ATOM 619 N N . ARG A 1 90 ? -33.546 -16.285 -23.536 1.00 39.53 90 ARG A N 1
ATOM 620 C CA . ARG A 1 90 ? -32.388 -17.170 -23.704 1.00 39.53 90 ARG A CA 1
ATOM 621 C C . ARG A 1 90 ? -32.683 -18.578 -23.212 1.00 39.53 90 ARG A C 1
ATOM 623 O O . ARG A 1 90 ? -33.105 -18.797 -22.083 1.00 39.53 90 ARG A O 1
ATOM 630 N N . ALA A 1 91 ? -32.517 -19.482 -24.167 1.00 39.09 91 ALA A N 1
ATOM 631 C CA . ALA A 1 91 ? -32.916 -20.867 -24.163 1.00 39.09 91 ALA A CA 1
ATOM 632 C C . ALA A 1 91 ? -32.209 -21.699 -23.090 1.00 39.09 91 ALA A C 1
ATOM 634 O O . ALA A 1 91 ? -31.032 -21.502 -22.784 1.00 39.09 91 ALA A O 1
ATOM 635 N N . ALA A 1 92 ? -32.969 -22.672 -22.595 1.00 39.28 92 ALA A N 1
ATOM 636 C CA . ALA A 1 92 ? -32.473 -23.863 -21.942 1.00 39.28 92 ALA A CA 1
ATOM 637 C C . ALA A 1 92 ? -31.479 -24.586 -22.859 1.00 39.28 92 ALA A C 1
ATOM 639 O O . ALA A 1 92 ? -31.755 -24.788 -24.041 1.00 39.28 92 ALA A O 1
ATOM 640 N N . ASN A 1 93 ? -30.348 -25.000 -22.296 1.00 38.94 93 ASN A N 1
ATOM 641 C CA . ASN A 1 93 ? -29.552 -26.071 -22.868 1.00 38.94 93 ASN A CA 1
ATOM 642 C C . ASN A 1 93 ? -29.342 -27.115 -21.771 1.00 38.94 93 ASN A C 1
ATOM 644 O O . ASN A 1 93 ? -28.509 -26.956 -20.879 1.00 38.94 93 ASN A O 1
ATOM 648 N N . THR A 1 94 ? -30.215 -28.115 -21.783 1.00 36.84 94 THR A N 1
ATOM 649 C CA . THR A 1 94 ? -30.105 -29.338 -20.996 1.00 36.84 94 THR A CA 1
ATOM 650 C C . THR A 1 94 ? -29.470 -30.372 -21.904 1.00 36.84 94 THR A C 1
ATOM 652 O O . THR A 1 94 ? -30.182 -30.980 -22.701 1.00 36.84 94 THR A O 1
ATOM 655 N N . ASP A 1 95 ? -28.157 -30.560 -21.784 1.00 39.31 95 ASP A N 1
ATOM 656 C CA . ASP A 1 95 ? -27.506 -31.720 -22.376 1.00 39.31 95 ASP A CA 1
ATOM 657 C C . ASP A 1 95 ? -27.211 -32.781 -21.321 1.00 39.31 95 ASP A C 1
ATOM 659 O O . ASP A 1 95 ? -26.606 -32.563 -20.269 1.00 39.31 95 ASP A O 1
ATOM 663 N N . ILE A 1 96 ? -27.752 -33.933 -21.674 1.00 38.12 96 ILE A N 1
ATOM 664 C CA . ILE A 1 96 ? -27.745 -35.240 -21.060 1.00 38.12 96 ILE A CA 1
ATOM 665 C C . ILE A 1 96 ? -26.326 -35.808 -21.147 1.00 38.12 96 ILE A C 1
ATOM 667 O O . ILE A 1 96 ? -25.805 -36.000 -22.241 1.00 38.12 96 ILE A O 1
ATOM 671 N N . VAL A 1 97 ? -25.732 -36.181 -20.011 1.00 47.22 97 VAL A N 1
ATOM 672 C CA . VAL A 1 97 ? -24.711 -37.236 -19.986 1.00 47.22 97 VAL A CA 1
ATOM 673 C C . VAL A 1 97 ? -25.110 -38.266 -18.942 1.00 47.22 97 VAL A C 1
ATOM 675 O O . VAL A 1 97 ? -25.095 -38.032 -17.736 1.00 47.22 97 VAL A O 1
ATOM 678 N N . VAL A 1 98 ? -25.511 -39.412 -19.479 1.00 41.62 98 VAL A N 1
ATOM 679 C CA . VAL A 1 98 ? -25.758 -40.678 -18.803 1.00 41.62 98 VAL A CA 1
ATOM 680 C C . VAL A 1 98 ? -24.408 -41.350 -18.532 1.00 41.62 98 VAL A C 1
ATOM 682 O O . VAL A 1 98 ? -23.609 -41.529 -19.445 1.00 41.62 98 VAL A O 1
ATOM 685 N N . GLY A 1 99 ? -24.182 -41.759 -17.286 1.00 40.62 99 GLY A N 1
ATOM 686 C CA . GLY A 1 99 ? -23.097 -42.650 -16.859 1.00 40.62 99 GLY A CA 1
ATOM 687 C C . GLY A 1 99 ? -23.280 -42.930 -15.368 1.00 40.62 99 GLY A C 1
ATOM 688 O O . GLY A 1 99 ? -22.948 -42.093 -14.542 1.00 40.62 99 GLY A O 1
ATOM 689 N N . VAL A 1 100 ? -24.112 -43.896 -14.972 1.00 39.66 100 VAL A N 1
ATOM 690 C CA . VAL A 1 100 ? -23.813 -45.337 -14.850 1.00 39.66 100 VAL A CA 1
ATOM 691 C C . VAL A 1 100 ? -22.573 -45.611 -13.987 1.00 39.66 100 VAL A C 1
ATOM 693 O O . VAL A 1 100 ? -21.453 -45.575 -14.478 1.00 39.66 100 VAL A O 1
ATOM 696 N N . GLY A 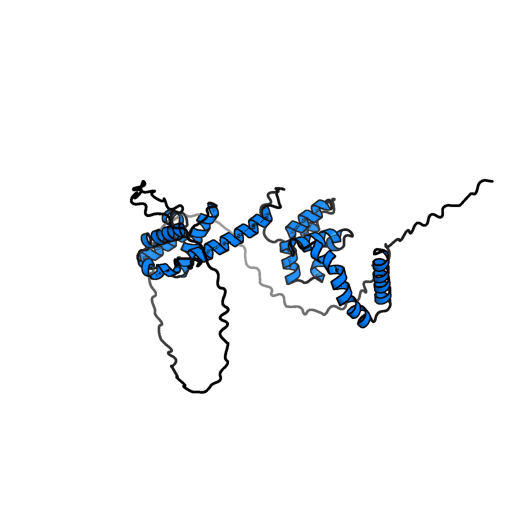1 101 ? -22.822 -46.009 -12.734 1.00 34.50 101 GLY A N 1
ATOM 697 C CA . GLY A 1 101 ? -22.123 -47.143 -12.114 1.00 34.50 101 GLY A CA 1
ATOM 698 C C . GLY A 1 101 ? -21.105 -46.850 -11.005 1.00 34.50 101 GLY A C 1
ATOM 699 O O . GLY A 1 101 ? -20.050 -46.287 -11.257 1.00 34.50 101 GLY A O 1
ATOM 700 N N . GLY A 1 102 ? -21.386 -47.382 -9.806 1.00 35.62 102 GLY A N 1
ATOM 701 C CA . GLY A 1 102 ? -20.420 -47.629 -8.719 1.00 35.62 102 GLY A CA 1
ATOM 702 C C . GLY A 1 102 ? -20.641 -46.717 -7.506 1.00 35.62 102 GLY A C 1
ATOM 703 O O . GLY A 1 102 ? -20.241 -45.566 -7.527 1.00 35.62 102 GLY A O 1
ATOM 704 N N . GLY A 1 103 ? -21.306 -47.108 -6.416 1.00 39.47 103 GLY A N 1
ATOM 705 C CA . GLY A 1 103 ? -21.326 -48.430 -5.788 1.00 39.47 103 GLY A CA 1
ATOM 706 C C . GLY A 1 103 ? -20.150 -48.545 -4.816 1.00 39.47 103 GLY A C 1
ATOM 707 O O . GLY A 1 103 ? -19.148 -49.164 -5.145 1.00 39.47 103 GLY A O 1
ATOM 708 N N . GLY A 1 104 ? -20.256 -47.912 -3.644 1.00 35.47 104 GLY A N 1
ATOM 709 C CA . GLY A 1 104 ? -19.190 -47.872 -2.639 1.00 35.47 104 GLY A CA 1
ATOM 710 C C . GLY A 1 104 ? -19.735 -47.540 -1.256 1.00 35.47 104 GLY A C 1
ATOM 711 O O . GLY A 1 104 ? -19.587 -46.427 -0.768 1.00 35.47 104 GLY A O 1
ATOM 712 N N . SER A 1 105 ? -20.427 -48.518 -0.676 1.00 49.78 105 SER A N 1
ATOM 713 C CA . SER A 1 105 ? -20.884 -48.548 0.711 1.00 49.78 105 SER A CA 1
ATOM 714 C C . SER A 1 105 ? -19.711 -48.859 1.646 1.00 49.78 105 SER A C 1
ATOM 716 O O . SER A 1 105 ? -19.078 -49.904 1.504 1.00 49.78 105 SER A O 1
ATOM 718 N N . CYS A 1 106 ? -19.450 -47.984 2.614 1.00 35.31 106 CYS A N 1
ATOM 719 C CA . CYS A 1 106 ? -18.838 -48.325 3.898 1.00 35.31 106 CYS A CA 1
ATOM 720 C C . CYS A 1 106 ? -19.343 -47.291 4.922 1.00 35.31 106 CYS A C 1
ATOM 722 O O . CYS A 1 106 ? -19.184 -46.089 4.756 1.00 35.31 106 CYS A O 1
ATOM 724 N N . SER A 1 107 ? -20.253 -47.679 5.807 1.00 44.28 107 SER A N 1
ATOM 725 C CA . SER A 1 107 ? -20.004 -48.348 7.089 1.00 44.28 107 SER A CA 1
ATOM 726 C C . SER A 1 107 ? -20.177 -47.344 8.222 1.00 44.28 107 SER A C 1
ATOM 728 O O . SER A 1 107 ? -19.354 -46.466 8.461 1.00 44.28 107 SER A O 1
ATOM 730 N N . VAL A 1 108 ? -21.309 -47.522 8.895 1.00 48.50 108 VAL A N 1
ATOM 731 C CA . VAL A 1 108 ? -21.667 -46.983 10.201 1.00 48.50 108 VAL A CA 1
ATOM 732 C C . VAL A 1 108 ? -20.560 -47.336 11.196 1.00 48.50 108 VAL A C 1
ATOM 734 O O . VAL A 1 108 ? -20.218 -48.506 11.354 1.00 48.50 108 VAL A O 1
ATOM 737 N N . GLY A 1 109 ? -19.994 -46.317 11.837 1.00 42.75 109 GLY A N 1
ATOM 738 C CA . GLY A 1 109 ? -19.018 -46.448 12.911 1.00 42.75 109 GLY A CA 1
ATOM 739 C C . GLY A 1 109 ? -19.391 -45.498 14.036 1.00 42.75 109 GLY A C 1
ATOM 740 O O . GLY A 1 109 ? -19.110 -44.302 13.966 1.00 42.75 109 GLY A O 1
ATOM 741 N N . ASP A 1 110 ? -20.070 -46.052 15.034 1.00 43.97 110 ASP A N 1
ATOM 742 C CA . ASP A 1 110 ? -20.387 -45.415 16.301 1.00 43.97 110 ASP A CA 1
ATOM 743 C C . ASP A 1 110 ? -19.132 -44.915 17.030 1.00 43.97 110 ASP A C 1
ATOM 745 O O . ASP A 1 110 ? -18.113 -45.596 17.120 1.00 43.97 110 ASP A O 1
ATOM 749 N N . GLY A 1 111 ? -19.278 -43.739 17.641 1.00 48.81 111 GLY A N 1
ATOM 750 C CA . GLY A 1 111 ? -18.859 -43.538 19.023 1.00 48.81 111 GLY A CA 1
ATOM 751 C C . GLY A 1 111 ? -17.367 -43.457 19.320 1.00 48.81 111 GLY A C 1
ATOM 752 O O . GLY A 1 111 ? -16.841 -44.342 19.968 1.00 48.81 111 GLY A O 1
ATOM 753 N N . TYR A 1 112 ? -16.748 -42.306 19.057 1.00 41.59 112 TYR A N 1
ATOM 754 C CA . TYR A 1 112 ? -15.749 -41.734 19.969 1.00 41.59 112 TYR A CA 1
ATOM 755 C C . TYR A 1 112 ? -15.848 -40.212 19.905 1.00 41.59 112 TYR A C 1
ATOM 757 O O . TYR A 1 112 ? -15.323 -39.572 19.000 1.00 41.59 112 TYR A O 1
ATOM 765 N N . GLY A 1 113 ? -16.552 -39.621 20.871 1.00 50.00 113 GLY A N 1
ATOM 766 C CA . GLY A 1 113 ? -16.432 -38.195 21.147 1.00 50.00 113 GLY A CA 1
ATOM 767 C C . GLY A 1 113 ? -15.090 -37.946 21.833 1.00 50.00 113 GLY A C 1
ATOM 768 O O . GLY A 1 113 ? -14.914 -38.405 22.966 1.00 50.00 113 GLY A O 1
ATOM 769 N N . PRO A 1 114 ? -14.134 -37.229 21.216 1.00 47.72 114 PRO A N 1
ATOM 770 C CA . PRO A 1 114 ? -12.934 -36.848 21.923 1.00 47.72 114 PRO A CA 1
ATOM 771 C C . PRO A 1 114 ? -13.307 -35.689 22.848 1.00 47.72 114 PRO A C 1
ATOM 773 O O . PRO A 1 114 ? -13.423 -34.539 22.424 1.00 47.72 114 PRO A O 1
ATOM 776 N N . LYS A 1 115 ? -13.457 -35.980 24.145 1.00 52.97 115 LYS A N 1
ATOM 777 C CA . LYS A 1 115 ? -13.200 -34.991 25.200 1.00 52.97 115 LYS A CA 1
ATOM 778 C C . LYS A 1 115 ? -11.697 -34.698 25.198 1.00 52.97 115 LYS A C 1
ATOM 780 O O . LYS A 1 115 ? -10.961 -35.138 26.074 1.00 52.97 115 LYS A O 1
ATOM 785 N N . GLY A 1 116 ? -11.237 -34.036 24.139 1.00 39.88 116 GLY A N 1
ATOM 786 C CA . GLY A 1 116 ? -9.894 -33.488 24.069 1.00 39.88 116 GLY A CA 1
ATOM 787 C C . GLY A 1 116 ? -9.747 -32.373 25.108 1.00 39.88 116 GLY A C 1
ATOM 788 O O . GLY A 1 116 ? -10.752 -31.759 25.483 1.00 39.88 116 GLY A O 1
ATOM 789 N N . PRO A 1 117 ? -8.521 -32.102 25.585 1.00 42.28 117 PRO A N 1
ATOM 790 C CA . PRO A 1 117 ? -8.266 -30.993 26.493 1.00 42.28 117 PRO A CA 1
ATOM 791 C C . PRO A 1 117 ? -8.825 -29.719 25.863 1.00 42.28 117 PRO A C 1
ATOM 793 O O . PRO A 1 117 ? -8.661 -29.515 24.658 1.00 42.28 117 PRO A O 1
ATOM 796 N N . LEU A 1 118 ? -9.487 -28.873 26.656 1.00 39.50 118 LEU A N 1
ATOM 797 C CA . LEU A 1 118 ? -9.826 -27.516 26.245 1.00 39.50 118 LEU A CA 1
ATOM 798 C C . LEU A 1 118 ? -8.512 -26.829 25.862 1.00 39.50 118 LEU A C 1
ATOM 800 O O . LEU A 1 118 ? -7.788 -26.339 26.725 1.00 39.50 118 LEU A O 1
ATOM 804 N N . ILE A 1 119 ? -8.172 -26.850 24.572 1.00 38.06 119 ILE A N 1
ATOM 805 C CA . ILE A 1 119 ? -7.104 -26.032 24.021 1.00 38.06 119 ILE A CA 1
ATOM 806 C C . ILE A 1 119 ? -7.620 -24.613 24.216 1.00 38.06 119 ILE A C 1
ATOM 808 O O . ILE A 1 119 ? -8.421 -24.126 23.417 1.00 38.06 119 ILE A O 1
ATOM 812 N N . MET A 1 120 ? -7.233 -23.991 25.332 1.00 41.44 120 MET A N 1
ATOM 813 C CA . MET A 1 120 ? -7.366 -22.559 25.535 1.00 41.44 120 MET A CA 1
ATOM 814 C C . MET A 1 120 ? -6.569 -21.921 24.407 1.00 41.44 120 MET A C 1
ATOM 816 O O . MET A 1 120 ? -5.347 -21.813 24.460 1.00 41.44 120 MET A O 1
ATOM 820 N N . GLN A 1 121 ? -7.272 -21.601 23.326 1.00 46.66 121 GLN A N 1
ATOM 821 C CA . GLN A 1 121 ? -6.744 -20.821 22.227 1.00 46.66 121 GLN A CA 1
ATOM 822 C C . GLN A 1 121 ? -6.470 -19.441 22.807 1.00 46.66 121 GLN A C 1
ATOM 824 O O . GLN A 1 121 ? -7.376 -18.618 22.913 1.00 46.66 121 GLN A O 1
ATOM 829 N N . CYS A 1 122 ? -5.238 -19.221 23.262 1.00 47.78 122 CYS A N 1
ATOM 830 C CA . CYS A 1 122 ? -4.779 -17.890 23.607 1.00 47.78 122 CYS A CA 1
ATOM 831 C C . CYS A 1 122 ? -4.901 -17.036 22.340 1.00 47.78 122 CYS A C 1
ATOM 833 O O . CYS A 1 122 ? -4.334 -17.413 21.307 1.00 47.78 122 CYS A O 1
ATOM 835 N N . PRO A 1 123 ? -5.650 -15.922 22.384 1.00 63.66 123 PRO A N 1
ATOM 836 C CA . PRO A 1 123 ? -5.653 -14.971 21.290 1.00 63.66 123 PRO A CA 1
ATOM 837 C C . PRO A 1 123 ? -4.210 -14.545 21.047 1.00 63.66 123 PRO A C 1
ATOM 839 O O . PRO A 1 123 ? -3.513 -14.147 21.980 1.00 63.66 123 PRO A O 1
ATOM 842 N N . LYS A 1 124 ? -3.752 -14.648 19.800 1.00 81.19 124 LYS A N 1
ATOM 843 C CA . LYS A 1 124 ? -2.390 -14.236 19.445 1.00 81.19 124 LYS A CA 1
ATOM 844 C C . LYS A 1 124 ? -2.146 -12.742 19.694 1.00 81.19 124 LYS A C 1
ATOM 846 O O . LYS A 1 124 ? -1.025 -12.320 19.931 1.00 81.19 124 LYS A O 1
ATOM 851 N N . VAL A 1 125 ? -3.217 -11.950 19.691 1.00 90.88 125 VAL A N 1
ATOM 852 C CA . VAL A 1 125 ? -3.173 -10.494 19.805 1.00 90.88 125 VAL A CA 1
ATOM 853 C C . VAL A 1 125 ? -3.990 -10.059 21.011 1.00 90.88 125 VAL A C 1
ATOM 855 O O . VAL A 1 125 ? -5.196 -10.281 21.051 1.00 90.88 125 VAL A O 1
ATOM 858 N N . ASP A 1 126 ? -3.344 -9.403 21.972 1.00 94.81 126 ASP A N 1
ATOM 859 C CA . ASP A 1 126 ? -4.012 -8.802 23.127 1.00 94.81 126 ASP A CA 1
ATOM 860 C C . ASP A 1 126 ? -4.414 -7.358 22.798 1.00 94.81 126 ASP A C 1
ATOM 862 O O . ASP A 1 126 ? -3.632 -6.409 22.932 1.00 94.81 126 ASP A O 1
ATOM 866 N N . THR A 1 127 ? -5.663 -7.189 22.360 1.00 96.69 127 THR A N 1
ATOM 867 C CA . THR A 1 127 ? -6.210 -5.887 21.947 1.00 96.69 127 THR A CA 1
ATOM 868 C C . THR A 1 127 ? -6.093 -4.828 23.051 1.00 96.69 127 THR A C 1
ATOM 870 O O . THR A 1 127 ? -5.881 -3.642 22.771 1.00 96.69 127 THR A O 1
ATOM 873 N N . SER A 1 128 ? -6.182 -5.229 24.324 1.00 96.94 128 SER A N 1
ATOM 874 C CA . SER A 1 128 ? -6.092 -4.296 25.448 1.00 96.94 128 SER A CA 1
ATOM 875 C C . SER A 1 128 ? -4.688 -3.713 25.582 1.00 96.94 128 SER A C 1
ATOM 877 O O . SER A 1 128 ? -4.554 -2.490 25.713 1.00 96.94 128 SER A O 1
ATOM 879 N N . LYS A 1 129 ? -3.653 -4.558 25.474 1.00 97.31 129 LYS A N 1
ATOM 880 C CA . LYS A 1 129 ? -2.243 -4.132 25.501 1.00 97.31 129 LYS A CA 1
ATOM 881 C C . LYS A 1 129 ? -1.892 -3.226 24.326 1.00 97.31 129 LYS A C 1
ATOM 883 O O . LYS A 1 129 ? -1.226 -2.205 24.516 1.00 97.31 129 LYS A O 1
ATOM 888 N N . VAL A 1 130 ? -2.383 -3.538 23.125 1.00 97.62 130 VAL A N 1
ATOM 889 C CA . VAL A 1 130 ? -2.157 -2.696 21.935 1.00 97.62 130 VAL A CA 1
ATOM 890 C C . VAL A 1 130 ? -2.721 -1.290 22.144 1.00 97.62 130 VAL A C 1
ATOM 892 O O . VAL A 1 130 ? -2.052 -0.293 21.872 1.00 97.62 130 VAL A O 1
ATOM 895 N N . LEU A 1 131 ? -3.933 -1.182 22.693 1.00 97.62 131 LEU A N 1
ATOM 896 C CA . LEU A 1 131 ? -4.543 0.120 22.962 1.00 97.62 131 LEU A CA 1
ATOM 897 C C . LEU A 1 131 ? -3.894 0.861 24.140 1.00 97.62 131 LEU A C 1
ATOM 899 O O . LEU A 1 131 ? -3.866 2.088 24.129 1.00 97.62 131 LEU A O 1
ATOM 903 N N . GLN A 1 132 ? -3.380 0.154 25.150 1.00 97.75 132 GLN A N 1
ATOM 904 C CA . GLN A 1 132 ? -2.692 0.771 26.293 1.00 97.75 132 GLN A CA 1
ATOM 905 C C . GLN A 1 132 ? -1.295 1.288 25.943 1.00 97.75 132 GLN A C 1
ATOM 907 O O . GLN A 1 132 ? -0.894 2.328 26.458 1.00 97.75 132 GLN A O 1
ATOM 912 N N . SER A 1 133 ? -0.569 0.594 25.067 1.00 97.44 133 SER A N 1
ATOM 913 C CA . SER A 1 133 ? 0.783 0.990 24.649 1.00 97.44 133 SER A CA 1
ATOM 914 C C . SER A 1 133 ? 0.801 2.200 23.707 1.00 97.44 133 SER A C 1
ATOM 916 O O . SER A 1 133 ? 1.807 2.898 23.614 1.00 97.44 133 SER A O 1
ATOM 918 N N . SER A 1 134 ? -0.311 2.488 23.027 1.00 98.00 134 SER A N 1
ATOM 919 C CA . SER A 1 134 ? -0.434 3.618 22.104 1.00 98.00 134 SER A CA 1
ATOM 920 C C . SER A 1 134 ? -1.116 4.823 22.754 1.00 98.00 134 SER A C 1
ATOM 922 O O . SER A 1 134 ? -2.243 4.720 23.236 1.00 98.00 134 SER A O 1
ATOM 924 N N . HIS A 1 135 ? -0.510 6.011 22.652 1.00 97.94 135 HIS A N 1
ATOM 925 C CA . HIS A 1 135 ? -1.143 7.267 23.084 1.00 97.94 135 HIS A CA 1
ATOM 926 C C . HIS A 1 135 ? -2.478 7.529 22.356 1.00 97.94 135 HIS A C 1
ATOM 928 O O . HIS A 1 135 ? -3.419 8.085 22.922 1.00 97.94 135 HIS A O 1
ATOM 934 N N . ILE A 1 136 ? -2.604 7.094 21.094 1.00 97.94 136 ILE A N 1
ATOM 935 C CA . ILE A 1 136 ? -3.869 7.178 20.348 1.00 97.94 136 ILE A CA 1
ATOM 936 C C . ILE A 1 136 ? -4.917 6.259 20.990 1.00 97.94 136 ILE A C 1
ATOM 938 O O . ILE A 1 136 ? -6.038 6.700 21.230 1.00 97.94 136 ILE A O 1
ATOM 942 N N . GLY A 1 137 ? -4.545 5.023 21.331 1.00 98.19 137 GLY A N 1
ATOM 943 C CA . GLY A 1 137 ? -5.440 4.071 21.994 1.00 98.19 137 GLY A CA 1
ATOM 944 C C . GLY A 1 137 ? -5.898 4.547 23.377 1.00 98.19 137 GLY A C 1
ATOM 945 O O . GLY A 1 137 ? -7.080 4.439 23.704 1.00 98.19 137 GLY A O 1
ATOM 946 N N . GLN A 1 138 ? -5.005 5.171 24.150 1.00 98.31 138 GLN A N 1
ATOM 947 C CA . GLN A 1 138 ? -5.343 5.788 25.437 1.00 98.31 138 GLN A CA 1
ATOM 948 C C . GLN A 1 138 ? -6.361 6.926 25.284 1.00 98.31 138 GLN A C 1
ATOM 950 O O . GLN A 1 138 ? -7.353 6.956 26.012 1.00 98.31 138 GLN A O 1
ATOM 955 N N . ARG A 1 139 ? -6.174 7.822 24.302 1.00 98.56 139 ARG A N 1
ATOM 956 C CA . ARG A 1 139 ? -7.146 8.893 24.012 1.00 98.56 139 ARG A CA 1
ATOM 957 C C . ARG A 1 139 ? -8.510 8.344 23.598 1.00 98.56 139 ARG A C 1
ATOM 959 O O . ARG A 1 139 ? -9.526 8.885 24.019 1.00 98.56 139 ARG A O 1
ATOM 966 N N . ILE A 1 140 ? -8.544 7.261 22.820 1.00 98.56 140 ILE A N 1
ATOM 967 C CA . ILE A 1 140 ? -9.799 6.601 22.430 1.00 98.56 140 ILE A CA 1
ATOM 968 C C . ILE A 1 140 ? -10.505 6.016 23.659 1.00 98.56 140 ILE A C 1
ATOM 970 O O . ILE A 1 140 ? -11.700 6.243 23.831 1.00 98.56 140 ILE A O 1
ATOM 974 N N . LYS A 1 141 ? -9.773 5.345 24.561 1.00 98.12 141 LYS A N 1
ATOM 975 C CA . LYS A 1 141 ? -10.333 4.856 25.834 1.00 98.12 141 LYS A CA 1
ATOM 976 C C . LYS A 1 141 ? -10.881 6.000 26.694 1.00 98.12 141 LYS A C 1
ATOM 978 O O . LYS A 1 141 ? -11.986 5.894 27.211 1.00 98.12 141 LYS A O 1
ATOM 983 N N . GLN A 1 142 ? -10.157 7.115 26.808 1.00 98.38 142 GLN A N 1
ATOM 984 C CA . GLN A 1 142 ? -10.628 8.298 27.541 1.00 98.38 142 GLN A CA 1
ATOM 985 C C . GLN A 1 142 ? -11.895 8.899 26.919 1.00 98.38 142 GLN A C 1
ATOM 987 O O . GLN A 1 142 ? -12.836 9.229 27.639 1.00 98.38 142 GLN A O 1
ATOM 992 N N . PHE A 1 143 ? -11.941 9.013 25.589 1.00 98.50 143 PHE A N 1
ATOM 993 C CA . PHE A 1 143 ? -13.122 9.490 24.875 1.00 98.50 143 PHE A CA 1
ATOM 994 C C . PHE A 1 143 ? -14.326 8.572 25.106 1.00 98.50 143 PHE A C 1
ATOM 996 O O . PHE A 1 143 ? -15.413 9.065 25.405 1.00 98.50 143 PHE A O 1
ATOM 1003 N N . TYR A 1 144 ? -14.134 7.255 25.021 1.00 98.50 144 TYR A N 1
ATOM 1004 C CA . TYR A 1 144 ? -15.194 6.285 25.282 1.00 98.50 144 TYR A CA 1
ATOM 1005 C C . TYR A 1 144 ? -15.698 6.370 26.722 1.00 98.50 144 TYR A C 1
ATOM 1007 O O . TYR A 1 144 ? -16.899 6.429 26.941 1.00 98.50 144 TYR A O 1
ATOM 1015 N N . ASN A 1 145 ? -14.802 6.463 27.707 1.00 98.06 145 ASN A N 1
ATOM 1016 C CA . ASN A 1 145 ? -15.194 6.592 29.113 1.00 98.06 145 ASN A CA 1
ATOM 1017 C C . ASN A 1 145 ? -16.013 7.864 29.377 1.00 98.06 145 ASN A C 1
ATOM 1019 O O . ASN A 1 145 ? -16.859 7.877 30.265 1.00 98.06 145 ASN A O 1
ATOM 1023 N N . LYS A 1 146 ? -15.766 8.932 28.608 1.00 98.44 146 LYS A N 1
ATOM 1024 C CA . LYS A 1 146 ? -16.497 10.198 28.721 1.00 98.44 146 LYS A CA 1
ATOM 1025 C C . LYS A 1 146 ? -17.859 10.170 28.021 1.00 98.44 146 LYS A C 1
ATOM 1027 O O . LYS A 1 146 ? -18.812 10.724 28.555 1.00 98.44 146 LYS A O 1
ATOM 1032 N N . ASN A 1 147 ? -17.941 9.589 26.824 1.00 98.31 147 ASN A N 1
ATOM 1033 C CA . ASN A 1 147 ? -19.126 9.694 25.962 1.00 98.31 147 ASN A CA 1
ATOM 1034 C C . ASN A 1 147 ? -19.982 8.419 25.929 1.00 98.31 147 ASN A C 1
ATOM 1036 O O . ASN A 1 147 ? -21.146 8.470 25.549 1.00 98.31 147 ASN A O 1
ATOM 1040 N N . GLY A 1 148 ? -19.412 7.273 26.294 1.00 97.81 148 GLY A N 1
ATOM 1041 C CA . GLY A 1 148 ? -20.050 5.961 26.229 1.00 97.81 148 GLY A CA 1
ATOM 1042 C C . GLY A 1 148 ? -20.137 5.360 24.823 1.00 97.81 148 GLY A C 1
ATOM 1043 O O . GLY A 1 148 ? -20.742 4.310 24.665 1.00 97.81 148 GLY A O 1
ATOM 1044 N N . TYR A 1 149 ? -19.568 5.975 23.787 1.00 97.69 149 TYR A N 1
ATOM 1045 C CA . TYR A 1 149 ? -19.591 5.439 22.420 1.00 97.69 149 TYR A CA 1
ATOM 1046 C C . TYR A 1 149 ? -18.315 5.798 21.655 1.00 97.69 149 TYR A C 1
ATOM 1048 O O . TYR A 1 149 ? -17.538 6.649 22.096 1.00 97.69 149 TYR A O 1
ATOM 1056 N N . LEU A 1 150 ? -18.107 5.147 20.505 1.00 98.38 150 LEU A N 1
ATOM 1057 C CA . LEU A 1 150 ? -17.055 5.500 19.554 1.00 98.38 150 LEU A CA 1
ATOM 1058 C C . LEU A 1 150 ? -17.631 6.070 18.258 1.00 98.38 150 LEU A C 1
ATOM 1060 O O . LEU A 1 150 ? -18.675 5.651 17.758 1.00 98.38 150 LEU A O 1
ATOM 1064 N N . GLU A 1 151 ? -16.904 7.010 17.675 1.00 98.25 151 GLU A N 1
ATOM 1065 C CA . GLU A 1 151 ? -17.131 7.520 16.329 1.00 98.25 151 GLU A CA 1
ATOM 1066 C C . GLU A 1 151 ? -16.362 6.694 15.296 1.00 98.25 151 GLU A C 1
ATOM 1068 O O . GLU A 1 151 ? -15.307 6.129 15.587 1.00 98.25 151 GLU A O 1
ATOM 1073 N N . ASN A 1 152 ? -16.811 6.706 14.037 1.00 97.88 152 ASN A N 1
ATOM 1074 C CA . ASN A 1 152 ? -16.149 5.976 12.946 1.00 97.88 152 ASN A CA 1
ATOM 1075 C C . ASN A 1 152 ? -14.656 6.317 12.795 1.00 97.88 152 ASN A C 1
ATOM 1077 O O . ASN A 1 152 ? -13.862 5.446 12.441 1.00 97.88 152 ASN A O 1
ATOM 1081 N N . SER A 1 153 ? -14.261 7.558 13.098 1.00 98.06 153 SER A N 1
ATOM 1082 C CA . SER A 1 153 ? -12.852 7.970 13.127 1.00 98.06 153 SER A CA 1
ATOM 1083 C C . SER A 1 153 ? -12.042 7.157 14.148 1.00 98.06 153 SER A C 1
ATOM 1085 O O . SER A 1 153 ? -11.016 6.565 13.816 1.00 98.06 153 SER A O 1
ATOM 1087 N N . GLN A 1 154 ? -12.556 7.020 15.372 1.00 98.50 154 GLN A N 1
ATOM 1088 C CA . GLN A 1 154 ? -11.910 6.271 16.452 1.00 98.50 154 GLN A CA 1
ATOM 1089 C C . GLN A 1 154 ? -11.933 4.765 16.177 1.00 98.50 154 GLN A C 1
ATOM 1091 O O . GLN A 1 154 ? -10.923 4.096 16.388 1.00 98.50 154 GLN A O 1
ATOM 1096 N N . ARG A 1 155 ? -13.032 4.239 15.615 1.00 98.56 155 ARG A N 1
ATOM 1097 C CA . ARG A 1 155 ? -13.107 2.839 15.159 1.00 98.56 155 ARG A CA 1
ATOM 1098 C C . ARG A 1 155 ? -12.011 2.528 14.135 1.00 98.56 155 ARG A C 1
ATOM 1100 O O . ARG A 1 155 ? -11.340 1.503 14.232 1.00 98.56 155 ARG A O 1
ATOM 1107 N N . ASN A 1 156 ? -11.784 3.427 13.171 1.00 98.19 156 ASN A N 1
ATOM 1108 C CA . ASN A 1 156 ? -10.716 3.284 12.175 1.00 98.19 156 ASN A CA 1
ATOM 1109 C C . ASN A 1 156 ? -9.315 3.300 12.792 1.00 98.19 156 ASN A C 1
ATOM 1111 O O . ASN A 1 156 ? -8.449 2.545 12.342 1.00 98.19 156 ASN A O 1
ATOM 1115 N N . GLU A 1 157 ? -9.090 4.132 13.807 1.00 98.38 157 GLU A N 1
ATOM 1116 C CA . GLU A 1 157 ? -7.821 4.179 14.535 1.00 98.38 157 GLU A CA 1
ATOM 1117 C C . GLU A 1 157 ? -7.592 2.919 15.383 1.00 98.38 157 GLU A C 1
ATOM 1119 O O . GLU A 1 157 ? -6.484 2.390 15.381 1.00 98.38 157 GLU A O 1
ATOM 1124 N N . ILE A 1 158 ? -8.625 2.345 16.011 1.00 98.44 158 ILE A N 1
ATOM 1125 C CA . ILE A 1 158 ? -8.514 1.032 16.676 1.00 98.44 158 ILE A CA 1
ATOM 1126 C C . ILE A 1 158 ? -8.074 -0.035 15.667 1.00 98.44 158 ILE A C 1
ATOM 1128 O O . ILE A 1 158 ? -7.077 -0.723 15.884 1.00 98.44 158 ILE A O 1
ATOM 1132 N N . VAL A 1 159 ? -8.777 -0.136 14.532 1.00 98.44 159 VAL A N 1
ATOM 1133 C CA . VAL A 1 159 ? -8.445 -1.099 13.468 1.00 98.44 159 VAL A CA 1
ATOM 1134 C C . VAL A 1 159 ? -7.014 -0.895 12.970 1.00 98.44 159 VAL A C 1
ATOM 1136 O O . VAL A 1 159 ? -6.292 -1.866 12.751 1.00 98.44 159 VAL A O 1
ATOM 1139 N N . ARG A 1 160 ? -6.584 0.363 12.808 1.00 98.00 160 ARG A N 1
ATOM 1140 C CA . ARG A 1 160 ? -5.209 0.709 12.436 1.00 98.00 160 ARG A CA 1
ATOM 1141 C C . ARG A 1 160 ? -4.203 0.153 13.432 1.00 98.00 160 ARG A C 1
ATOM 1143 O O . ARG A 1 160 ? -3.283 -0.535 13.012 1.00 98.00 160 ARG A O 1
ATOM 1150 N N . LEU A 1 161 ? -4.371 0.471 14.715 1.00 98.25 161 LEU A N 1
ATOM 1151 C CA . LEU A 1 161 ? -3.418 0.121 15.765 1.00 98.25 161 LEU A CA 1
ATOM 1152 C C . LEU A 1 161 ? -3.252 -1.393 15.878 1.00 98.25 161 LEU A C 1
ATOM 1154 O O . LEU A 1 161 ? -2.122 -1.871 15.903 1.00 98.25 161 LEU A O 1
ATOM 1158 N N . ILE A 1 162 ? -4.362 -2.134 15.865 1.00 98.06 162 ILE A N 1
ATOM 1159 C CA . ILE A 1 162 ? -4.354 -3.600 15.940 1.00 98.06 162 ILE A CA 1
ATOM 1160 C C . ILE A 1 162 ? -3.644 -4.201 14.726 1.00 98.06 162 ILE A C 1
ATOM 1162 O O . ILE A 1 162 ? -2.730 -5.005 14.882 1.00 98.06 162 ILE A O 1
ATOM 1166 N N . VAL A 1 163 ? -4.022 -3.794 13.507 1.00 97.69 163 VAL A N 1
ATOM 1167 C CA . VAL A 1 163 ? -3.398 -4.334 12.290 1.00 97.69 163 VAL A CA 1
ATOM 1168 C C . VAL A 1 163 ? -1.915 -3.971 12.230 1.00 97.69 163 VAL A C 1
ATOM 1170 O O . VAL A 1 163 ? -1.104 -4.826 11.896 1.00 97.69 163 VAL A O 1
ATOM 1173 N N . SER A 1 164 ? -1.536 -2.739 12.575 1.00 96.25 164 SER A N 1
ATOM 1174 C CA . SER A 1 164 ? -0.130 -2.324 12.612 1.00 96.25 164 SER A CA 1
ATOM 1175 C C . SER A 1 164 ? 0.691 -3.131 13.620 1.00 96.25 164 SER A C 1
ATOM 1177 O O . SER A 1 164 ? 1.817 -3.501 13.303 1.00 96.25 164 SER A O 1
ATOM 1179 N N . ASP A 1 165 ? 0.141 -3.431 14.798 1.00 96.94 165 ASP A N 1
ATOM 1180 C CA . ASP A 1 165 ? 0.820 -4.246 15.806 1.00 96.94 165 ASP A CA 1
ATOM 1181 C C . ASP A 1 165 ? 1.026 -5.693 15.338 1.00 96.94 165 ASP A C 1
ATOM 1183 O O . ASP A 1 165 ? 2.152 -6.183 15.342 1.00 96.94 165 ASP A O 1
ATOM 1187 N N . VAL A 1 166 ? -0.020 -6.326 14.803 1.00 96.19 166 VAL A N 1
ATOM 1188 C CA . VAL A 1 166 ? 0.073 -7.649 14.160 1.00 96.19 166 VAL A CA 1
ATOM 1189 C C . VAL A 1 166 ? 1.122 -7.649 13.059 1.00 96.19 166 VAL A C 1
ATOM 1191 O O . VAL A 1 166 ? 1.916 -8.583 12.932 1.00 96.19 166 VAL A O 1
ATOM 1194 N N . MET A 1 167 ? 1.141 -6.589 12.243 1.00 94.19 167 MET A N 1
ATOM 1195 C CA . MET A 1 167 ? 2.099 -6.512 11.158 1.00 94.19 167 MET A CA 1
ATOM 1196 C C . MET A 1 167 ? 3.539 -6.366 11.659 1.00 94.19 167 MET A C 1
ATOM 1198 O O . MET A 1 167 ? 4.455 -6.926 11.058 1.00 94.19 167 MET A O 1
ATOM 1202 N N . ARG A 1 168 ? 3.742 -5.647 12.760 1.00 93.50 168 ARG A N 1
ATOM 1203 C CA . ARG A 1 168 ? 5.046 -5.503 13.406 1.00 93.50 168 ARG A CA 1
ATOM 1204 C C . ARG A 1 168 ? 5.535 -6.815 14.021 1.00 93.50 168 ARG A C 1
ATOM 1206 O O . ARG A 1 168 ? 6.723 -7.089 13.954 1.00 93.50 168 ARG A O 1
ATOM 1213 N N . GLN A 1 169 ? 4.634 -7.630 14.564 1.00 93.69 169 GLN A N 1
ATOM 1214 C CA . GLN A 1 169 ? 4.967 -8.953 15.108 1.00 93.69 169 GLN A CA 1
ATOM 1215 C C . GLN A 1 169 ? 5.246 -10.003 14.017 1.00 93.69 169 GLN A C 1
ATOM 1217 O O . GLN A 1 169 ? 5.714 -11.095 14.318 1.00 93.69 169 GLN A O 1
ATOM 1222 N N . GLY A 1 170 ? 4.961 -9.693 12.746 1.00 91.38 170 GLY A N 1
ATOM 1223 C CA . GLY A 1 170 ? 5.159 -10.625 11.632 1.00 91.38 170 GLY A CA 1
ATOM 1224 C C . GLY A 1 170 ? 4.128 -11.757 11.583 1.00 91.38 170 GLY A C 1
ATOM 1225 O O . GLY A 1 170 ? 4.292 -12.711 10.826 1.00 91.38 170 GLY A O 1
ATOM 1226 N N . GLU A 1 171 ? 3.045 -11.659 12.352 1.00 92.25 171 GLU A N 1
ATOM 1227 C CA . GLU A 1 171 ? 2.076 -12.740 12.459 1.00 92.25 171 GLU A CA 1
ATOM 1228 C C . GLU A 1 171 ? 1.038 -12.748 11.329 1.00 92.25 171 GLU A C 1
ATOM 1230 O O . GLU A 1 171 ? 0.676 -11.726 10.728 1.00 92.25 171 GLU A O 1
ATOM 1235 N N . SER A 1 172 ? 0.516 -13.946 11.048 1.00 93.06 172 SER A N 1
ATOM 1236 C CA . SER A 1 172 ? -0.614 -14.135 10.143 1.00 93.06 172 SER A CA 1
ATOM 1237 C C . SER A 1 172 ? -1.932 -14.262 10.911 1.00 93.06 172 SER A C 1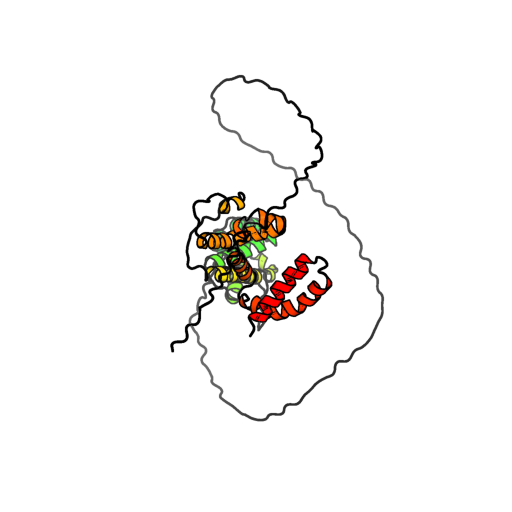
ATOM 1239 O O . SER A 1 172 ? -2.043 -15.066 11.840 1.00 93.06 172 SER A O 1
ATOM 1241 N N . LEU A 1 173 ? -2.941 -13.480 10.508 1.00 94.69 173 LEU A N 1
ATOM 1242 C CA . LEU A 1 173 ? -4.285 -13.538 11.082 1.00 94.69 173 LEU A CA 1
ATOM 1243 C C . LEU A 1 173 ? -5.171 -14.470 10.270 1.00 94.69 173 LEU A C 1
ATOM 1245 O O . LEU A 1 173 ? -5.389 -14.272 9.072 1.00 94.69 173 LEU A O 1
ATOM 1249 N N . SER A 1 174 ? -5.746 -15.448 10.956 1.00 93.94 174 SER A N 1
ATOM 1250 C CA . SER A 1 174 ? -6.845 -16.252 10.443 1.00 93.94 174 SER A CA 1
ATOM 1251 C C . SER A 1 174 ? -8.201 -15.581 10.724 1.00 93.94 174 SER A C 1
ATOM 1253 O O . SER A 1 174 ? -8.318 -14.725 11.605 1.00 93.94 174 SER A O 1
ATOM 1255 N N . PRO A 1 175 ? -9.288 -15.992 10.042 1.00 93.88 175 PRO A N 1
ATOM 1256 C CA . PRO A 1 175 ? -10.637 -15.519 10.363 1.00 93.88 175 PRO A CA 1
ATOM 1257 C C . PRO A 1 175 ? -11.086 -15.814 11.804 1.00 93.88 175 PRO A C 1
ATOM 1259 O O . PRO A 1 175 ? -11.961 -15.121 12.319 1.00 93.88 175 PRO A O 1
ATOM 1262 N N . LYS A 1 176 ? -10.510 -16.836 12.455 1.00 93.94 176 LYS A N 1
ATOM 1263 C CA . LYS A 1 176 ? -10.779 -17.143 13.868 1.00 93.94 176 LYS A CA 1
ATOM 1264 C C . LYS A 1 176 ? -10.144 -16.094 14.779 1.00 93.94 176 LYS A C 1
ATOM 1266 O O . LYS A 1 176 ? -10.812 -15.611 15.686 1.00 93.94 176 LYS A O 1
ATOM 1271 N N . ASP A 1 177 ? -8.916 -15.681 14.468 1.00 95.31 177 ASP A N 1
ATOM 1272 C CA . ASP A 1 177 ? -8.201 -14.641 15.215 1.00 95.31 177 ASP A CA 1
ATOM 1273 C C . ASP A 1 177 ? -8.926 -13.295 15.104 1.00 95.31 177 ASP A C 1
ATOM 1275 O O . ASP A 1 177 ? -9.121 -12.606 16.097 1.00 95.31 177 ASP A O 1
ATOM 1279 N N . LEU A 1 178 ? -9.433 -12.955 13.913 1.00 95.88 178 LEU A N 1
ATOM 1280 C CA . LEU A 1 178 ? -10.238 -11.744 13.710 1.00 95.88 178 LEU A CA 1
ATOM 1281 C C . LEU A 1 178 ? -11.529 -11.743 14.539 1.00 95.88 178 LEU A C 1
ATOM 1283 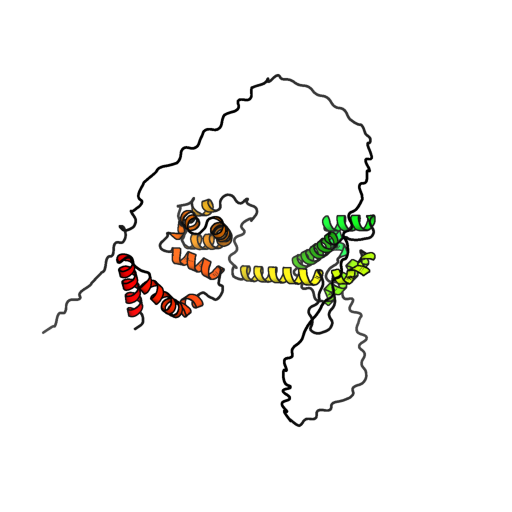O O . LEU A 1 178 ? -11.948 -10.693 15.023 1.00 95.88 178 LEU A O 1
ATOM 1287 N N . ARG A 1 179 ? -12.148 -12.915 14.731 1.00 95.75 179 ARG A N 1
ATOM 1288 C CA . ARG A 1 179 ? -13.316 -13.063 15.605 1.00 95.75 179 ARG A CA 1
ATOM 1289 C C . ARG A 1 179 ? -12.941 -12.892 17.079 1.00 95.75 179 ARG A C 1
ATOM 1291 O O . ARG A 1 179 ? -13.700 -12.262 17.808 1.00 95.75 179 ARG A O 1
ATOM 1298 N N . ALA A 1 180 ? -11.795 -13.422 17.505 1.00 96.38 180 ALA A N 1
ATOM 1299 C CA . ALA A 1 180 ? -11.290 -13.220 18.863 1.00 96.38 180 ALA A CA 1
ATOM 1300 C C . ALA A 1 180 ? -11.002 -11.733 19.130 1.00 96.38 180 ALA A C 1
ATOM 1302 O O . ALA A 1 180 ? -11.516 -11.179 20.093 1.00 96.38 180 ALA A O 1
ATOM 1303 N N . ILE A 1 181 ? -10.319 -11.054 18.201 1.00 97.19 181 ILE A N 1
ATOM 1304 C CA . ILE A 1 181 ? -10.067 -9.606 18.265 1.00 97.19 181 ILE A CA 1
ATOM 1305 C C . ILE A 1 181 ? -11.383 -8.820 18.357 1.00 97.19 181 ILE A C 1
ATOM 1307 O O . ILE A 1 181 ? -11.493 -7.895 19.156 1.00 97.19 181 ILE A O 1
ATOM 1311 N N . LEU A 1 182 ? -12.403 -9.178 17.567 1.00 97.50 182 LEU A N 1
ATOM 1312 C CA . LEU A 1 182 ? -13.722 -8.547 17.666 1.00 97.50 182 LEU A CA 1
ATOM 1313 C C . LEU A 1 182 ? -14.336 -8.728 19.065 1.00 97.50 182 LEU A C 1
ATOM 1315 O O . LEU A 1 182 ? -14.854 -7.768 19.632 1.00 97.50 182 LEU A O 1
ATOM 1319 N N . SER A 1 183 ? -14.256 -9.936 19.627 1.00 97.31 183 SER A N 1
ATOM 1320 C CA . SER A 1 183 ? -14.731 -10.218 20.986 1.00 97.31 183 SER A CA 1
ATOM 1321 C C . SER A 1 183 ? -14.008 -9.363 22.029 1.00 97.31 183 SER A C 1
ATOM 1323 O O . SER A 1 183 ? -14.649 -8.831 22.935 1.00 97.31 183 SER A O 1
ATOM 1325 N N . ASP A 1 184 ? -12.698 -9.170 21.885 1.00 97.56 184 ASP A N 1
ATOM 1326 C CA . ASP A 1 184 ? -11.919 -8.309 22.777 1.00 97.56 184 ASP A CA 1
ATOM 1327 C C . ASP A 1 184 ? -12.331 -6.838 22.650 1.00 97.56 184 ASP A C 1
ATOM 1329 O O . ASP A 1 184 ? -12.481 -6.152 23.660 1.00 97.56 184 ASP A O 1
ATOM 1333 N N . ILE A 1 185 ? -12.556 -6.344 21.425 1.00 97.88 185 ILE A N 1
ATOM 1334 C CA . ILE A 1 185 ? -13.042 -4.974 21.187 1.00 97.88 185 ILE A CA 1
ATOM 1335 C C . ILE A 1 185 ? -14.387 -4.768 21.886 1.00 97.88 185 ILE A C 1
ATOM 1337 O O . ILE A 1 185 ? -14.549 -3.775 22.587 1.00 97.88 185 ILE A O 1
ATOM 1341 N N . ILE A 1 186 ? -15.324 -5.708 21.744 1.00 98.12 186 ILE A N 1
ATOM 1342 C CA . ILE A 1 186 ? -16.639 -5.644 22.401 1.00 98.12 186 ILE A CA 1
ATOM 1343 C C . ILE A 1 186 ? -16.490 -5.707 23.925 1.00 98.12 186 ILE A C 1
ATOM 1345 O O . ILE A 1 186 ? -17.171 -4.982 24.644 1.00 98.12 186 ILE A O 1
ATOM 1349 N N . THR A 1 187 ? -15.563 -6.519 24.432 1.00 97.88 187 THR A N 1
ATOM 1350 C CA . THR A 1 187 ? -15.286 -6.609 25.873 1.00 97.88 187 THR A CA 1
ATOM 1351 C C . THR A 1 187 ? -14.730 -5.291 26.422 1.00 97.88 187 THR A C 1
ATOM 1353 O O . THR A 1 187 ? -15.094 -4.871 27.518 1.00 97.88 187 THR A O 1
ATOM 1356 N N . LEU A 1 188 ? -13.871 -4.606 25.660 1.00 97.75 188 LEU A N 1
ATOM 1357 C CA . LEU A 1 188 ? -13.315 -3.300 26.030 1.00 97.75 188 LEU A CA 1
ATOM 1358 C C . LEU A 1 188 ? -14.319 -2.153 25.851 1.00 97.75 188 LEU A C 1
ATOM 1360 O O . LEU A 1 188 ? -14.266 -1.176 26.598 1.00 97.75 188 LEU A O 1
ATOM 1364 N N . PHE A 1 189 ? -15.219 -2.268 24.875 1.00 98.00 189 PHE A N 1
ATOM 1365 C CA . PHE A 1 189 ? -16.193 -1.249 24.499 1.00 98.00 189 PHE A CA 1
ATOM 1366 C C . PHE A 1 189 ? -17.586 -1.881 24.320 1.00 98.00 189 PHE A C 1
ATOM 1368 O O . PHE A 1 189 ? -18.014 -2.108 23.188 1.00 98.00 189 PHE A O 1
ATOM 1375 N N . PRO A 1 190 ? -18.331 -2.153 25.410 1.00 98.25 190 PRO A N 1
ATOM 1376 C CA . PRO A 1 190 ? -19.593 -2.901 25.341 1.00 98.25 190 PRO A CA 1
ATOM 1377 C C . PRO A 1 190 ? -20.640 -2.344 24.363 1.00 98.25 190 PRO A C 1
ATOM 1379 O O . PRO A 1 190 ? -21.375 -3.106 23.736 1.00 98.25 190 PRO A O 1
ATOM 1382 N N . ASN A 1 191 ? -20.680 -1.023 24.164 1.00 97.69 191 ASN A N 1
ATOM 1383 C CA . ASN A 1 191 ? -21.635 -0.384 23.253 1.00 97.69 191 ASN A CA 1
ATOM 1384 C C . ASN A 1 191 ? -21.284 -0.573 21.767 1.00 97.69 191 ASN A C 1
ATOM 1386 O O . ASN A 1 191 ? -22.115 -0.328 20.894 1.00 97.69 191 ASN A O 1
ATOM 1390 N N . GLU A 1 192 ? -20.086 -1.072 21.458 1.00 97.12 192 GLU A N 1
ATOM 1391 C CA . GLU A 1 192 ? -19.674 -1.402 20.092 1.00 97.12 192 GLU A CA 1
ATOM 1392 C C . GLU A 1 192 ? -20.285 -2.711 19.581 1.00 97.12 192 GLU A C 1
ATOM 1394 O O . GLU A 1 192 ? -20.163 -3.008 18.395 1.00 97.12 192 GLU A O 1
ATOM 1399 N N . GLN A 1 193 ? -21.016 -3.460 20.418 1.00 97.25 193 GLN A N 1
ATOM 1400 C CA . GLN A 1 193 ? -21.781 -4.633 19.984 1.00 97.25 193 GLN A CA 1
ATOM 1401 C C . GLN A 1 193 ? -22.748 -4.299 18.834 1.00 97.25 193 GLN A C 1
ATOM 1403 O O . GLN A 1 193 ? -22.892 -5.092 17.904 1.00 97.25 193 GLN A O 1
ATOM 1408 N N . ALA A 1 194 ? -23.366 -3.111 18.856 1.00 96.69 194 ALA A N 1
ATOM 1409 C CA . ALA A 1 194 ? -24.252 -2.639 17.788 1.00 96.69 194 ALA A CA 1
ATOM 1410 C C . ALA A 1 194 ? -23.507 -2.346 16.471 1.00 96.69 194 ALA A C 1
ATOM 1412 O O . ALA A 1 194 ? -24.108 -2.339 15.401 1.00 96.69 194 ALA A O 1
ATOM 1413 N N . ALA A 1 195 ? -22.194 -2.125 16.546 1.00 97.12 195 ALA A N 1
ATOM 1414 C CA . ALA A 1 195 ? -21.313 -1.875 15.414 1.00 97.12 195 ALA A CA 1
ATOM 1415 C C . ALA A 1 195 ? -20.374 -3.064 15.134 1.00 97.12 195 ALA A C 1
ATOM 1417 O O . ALA A 1 195 ? -19.372 -2.890 14.446 1.00 97.12 195 ALA A O 1
ATOM 1418 N N . ALA A 1 196 ? -20.665 -4.274 15.626 1.00 97.44 196 ALA A N 1
ATOM 1419 C CA . ALA A 1 196 ? -19.790 -5.437 15.440 1.00 97.44 196 ALA A CA 1
ATOM 1420 C C . ALA A 1 196 ? -19.481 -5.714 13.951 1.00 97.44 196 ALA A C 1
ATOM 1422 O O . ALA A 1 196 ? -18.325 -5.938 13.577 1.00 97.44 196 ALA A O 1
ATOM 1423 N N . ASP A 1 197 ? -20.491 -5.563 13.089 1.00 97.44 197 ASP A N 1
ATOM 1424 C CA . ASP A 1 197 ? -20.379 -5.734 11.635 1.00 97.44 197 ASP A CA 1
ATOM 1425 C C . ASP A 1 197 ? -19.463 -4.697 10.964 1.00 97.44 197 ASP A C 1
ATOM 1427 O O . ASP A 1 197 ? -18.914 -4.940 9.887 1.00 97.44 197 ASP A O 1
ATOM 1431 N N . TYR A 1 198 ? -19.231 -3.544 11.600 1.00 98.06 198 TYR A N 1
ATOM 1432 C CA . TYR A 1 198 ? -18.252 -2.565 11.122 1.00 98.06 198 TYR A CA 1
ATOM 1433 C C . TYR A 1 198 ? -16.839 -3.161 11.114 1.00 98.06 198 TYR A C 1
ATOM 1435 O O . TYR A 1 198 ? -16.058 -2.977 10.171 1.00 98.06 198 TYR A O 1
ATOM 1443 N N . TYR A 1 199 ? -16.502 -3.883 12.179 1.00 98.19 199 TYR A N 1
ATOM 1444 C CA . TYR A 1 199 ? -15.172 -4.426 12.402 1.00 98.19 199 TYR A CA 1
ATOM 1445 C C . TYR A 1 199 ? -14.957 -5.707 11.608 1.00 98.19 199 TYR A C 1
ATOM 1447 O O . TYR A 1 199 ? -13.966 -5.809 10.878 1.00 98.19 199 TYR A O 1
ATOM 1455 N N . PHE A 1 200 ? -15.877 -6.665 11.723 1.00 97.75 200 PHE A N 1
ATOM 1456 C CA . PHE A 1 200 ? -15.730 -7.973 11.101 1.00 97.75 200 PHE A CA 1
ATOM 1457 C C . PHE A 1 200 ? -17.083 -8.642 10.859 1.00 97.75 200 PHE A C 1
ATOM 1459 O O . PHE A 1 200 ? -17.859 -8.844 11.784 1.00 97.75 200 PHE A O 1
ATOM 1466 N N . ILE A 1 201 ? -17.320 -9.057 9.614 1.00 96.94 201 ILE A N 1
ATOM 1467 C CA . ILE A 1 201 ? -18.505 -9.816 9.210 1.00 96.94 201 ILE A CA 1
ATOM 1468 C C . ILE A 1 201 ? -18.038 -11.190 8.757 1.00 96.94 201 ILE A C 1
ATOM 1470 O O . ILE A 1 201 ? -17.352 -11.343 7.737 1.00 96.94 201 ILE A O 1
ATOM 1474 N N . TYR A 1 202 ? -18.441 -12.209 9.508 1.00 94.38 202 TYR A N 1
ATOM 1475 C CA . TYR A 1 202 ? -18.157 -13.583 9.142 1.00 94.38 202 TYR A CA 1
ATOM 1476 C C . TYR A 1 202 ? -19.100 -14.040 8.027 1.00 94.38 202 TYR A C 1
ATOM 1478 O O . TYR A 1 202 ? -20.312 -14.120 8.212 1.00 94.38 202 TYR A O 1
ATOM 1486 N N . ARG A 1 203 ? -18.535 -14.393 6.873 1.00 91.44 203 ARG A N 1
ATOM 1487 C CA . ARG A 1 203 ? -19.257 -15.084 5.804 1.00 91.44 203 ARG A CA 1
ATOM 1488 C C . ARG A 1 203 ? -18.910 -16.564 5.889 1.00 91.44 203 ARG A C 1
ATOM 1490 O O . ARG A 1 203 ? -17.787 -16.949 5.587 1.00 91.44 203 ARG A O 1
ATOM 1497 N N . GLY A 1 204 ? -19.846 -17.385 6.363 1.00 86.38 204 GLY A N 1
ATOM 1498 C CA . GLY A 1 204 ? -19.672 -18.838 6.339 1.00 86.38 204 GLY A CA 1
ATOM 1499 C C . GLY A 1 204 ? -19.478 -19.346 4.903 1.00 86.38 204 GLY A C 1
ATOM 1500 O O . GLY A 1 204 ? -20.065 -18.807 3.966 1.00 86.38 204 GLY A O 1
ATOM 1501 N N . GLY A 1 205 ? -18.652 -20.380 4.722 1.00 86.44 205 GLY A N 1
ATOM 1502 C CA . GLY A 1 205 ? -18.440 -21.040 3.426 1.00 86.44 205 GLY A CA 1
ATOM 1503 C C . GLY A 1 205 ? -17.258 -20.500 2.609 1.00 86.44 205 GLY A C 1
ATOM 1504 O O . GLY A 1 205 ? -16.200 -20.207 3.155 1.00 86.44 205 GLY A O 1
ATOM 1505 N N . LYS A 1 206 ? -17.427 -20.424 1.277 1.00 84.38 206 LYS A N 1
ATOM 1506 C CA . LYS A 1 206 ? -16.377 -20.056 0.296 1.00 84.38 206 LYS A CA 1
ATOM 1507 C C . LYS A 1 206 ? -16.157 -18.540 0.134 1.00 84.38 206 LYS A C 1
ATOM 1509 O O . LYS A 1 206 ? -15.378 -18.124 -0.718 1.00 84.38 206 LYS A O 1
ATOM 1514 N N . GLY A 1 207 ? -16.872 -17.709 0.891 1.00 88.06 207 GLY A N 1
ATOM 1515 C CA . GLY A 1 207 ? -16.759 -16.254 0.803 1.00 88.06 207 GLY A CA 1
ATOM 1516 C C . GLY A 1 207 ? -15.599 -15.711 1.635 1.00 88.06 207 GLY A C 1
ATOM 1517 O O . GLY A 1 207 ? -15.358 -16.175 2.746 1.00 88.06 207 GLY A O 1
ATOM 1518 N N . ASN A 1 208 ? -14.919 -14.679 1.132 1.00 90.88 208 ASN A N 1
ATOM 1519 C CA . ASN A 1 208 ? -13.970 -13.929 1.953 1.00 90.88 208 ASN A CA 1
ATOM 1520 C C . ASN A 1 208 ? -14.723 -13.184 3.073 1.00 90.88 208 ASN A C 1
ATOM 1522 O O . ASN A 1 208 ? -15.810 -12.647 2.816 1.00 90.88 208 ASN A O 1
ATOM 1526 N N . PRO A 1 209 ? -14.170 -13.123 4.299 1.00 94.25 209 PRO A N 1
ATOM 1527 C CA . PRO A 1 209 ? -14.726 -12.292 5.358 1.00 94.25 209 PRO A CA 1
ATOM 1528 C C . PRO A 1 209 ? -14.811 -10.822 4.933 1.00 94.25 209 PRO A C 1
ATOM 1530 O O . PRO A 1 209 ? -14.044 -10.363 4.087 1.00 94.25 209 PRO A O 1
ATOM 1533 N N . LEU A 1 210 ? -15.738 -10.076 5.529 1.00 95.50 210 LEU A N 1
ATOM 1534 C CA . LEU A 1 210 ? -15.856 -8.632 5.319 1.00 95.50 210 LEU A CA 1
ATOM 1535 C C . LEU A 1 210 ? -15.591 -7.874 6.628 1.00 95.50 210 LEU A C 1
ATOM 1537 O O . LEU A 1 210 ? -15.302 -8.472 7.664 1.00 95.50 210 LEU A O 1
ATOM 1541 N N . GLY A 1 211 ? -15.666 -6.546 6.568 1.00 96.94 211 GLY A N 1
ATOM 1542 C CA . GLY A 1 211 ? -15.402 -5.652 7.695 1.00 96.94 211 GLY A CA 1
ATOM 1543 C C . GLY A 1 211 ? -14.032 -4.981 7.619 1.00 96.94 211 GLY A C 1
ATOM 1544 O O . GLY A 1 211 ? -13.142 -5.381 6.857 1.00 96.94 211 GLY A O 1
ATOM 1545 N N . ARG A 1 212 ? -13.870 -3.908 8.397 1.00 97.88 212 ARG A N 1
ATOM 1546 C CA . ARG A 1 212 ? -12.684 -3.044 8.341 1.00 97.88 212 ARG A CA 1
ATOM 1547 C C . ARG A 1 212 ? -11.404 -3.734 8.807 1.00 97.88 212 ARG A C 1
ATOM 1549 O O . ARG A 1 212 ? -10.359 -3.462 8.216 1.00 97.88 212 ARG A O 1
ATOM 1556 N N . LEU A 1 213 ? -11.473 -4.638 9.791 1.00 97.19 213 LEU A N 1
ATOM 1557 C CA . LEU A 1 213 ? -10.306 -5.398 10.263 1.00 97.19 213 LEU A CA 1
ATOM 1558 C C . LEU A 1 213 ? -9.706 -6.240 9.137 1.00 97.19 213 LEU A C 1
ATOM 1560 O O . LEU A 1 213 ? -8.530 -6.087 8.806 1.00 97.19 213 LEU A O 1
ATOM 1564 N N . TYR A 1 214 ? -10.529 -7.086 8.510 1.00 97.38 214 TYR A N 1
ATOM 1565 C CA . TYR A 1 214 ? -10.079 -7.963 7.432 1.00 97.38 214 TYR A CA 1
ATOM 1566 C C . TYR A 1 214 ? -9.597 -7.164 6.217 1.00 97.38 214 TYR A C 1
ATOM 1568 O O . TYR A 1 214 ? -8.510 -7.424 5.700 1.00 97.38 214 TYR A O 1
ATOM 1576 N N . GLN A 1 215 ? -10.375 -6.163 5.785 1.00 97.69 215 GLN A N 1
ATOM 1577 C CA . GLN A 1 215 ? -10.034 -5.350 4.618 1.00 97.69 215 GLN A CA 1
ATOM 1578 C C . GLN A 1 215 ? -8.680 -4.656 4.800 1.00 97.69 215 GLN A C 1
ATOM 1580 O O . GLN A 1 215 ? -7.834 -4.703 3.905 1.00 97.69 215 GLN A O 1
ATOM 1585 N N . ARG A 1 216 ? -8.447 -4.040 5.967 1.00 97.38 216 ARG A N 1
ATOM 1586 C CA . ARG A 1 216 ? -7.186 -3.352 6.237 1.00 97.38 216 ARG A CA 1
ATOM 1587 C C . ARG A 1 216 ? -6.019 -4.324 6.356 1.00 97.38 216 ARG A C 1
ATOM 1589 O O . ARG A 1 216 ? -4.990 -4.084 5.732 1.00 97.38 216 ARG A O 1
ATOM 1596 N N . TYR A 1 217 ? -6.193 -5.422 7.090 1.00 97.38 217 TYR A N 1
ATOM 1597 C CA . TYR A 1 217 ? -5.172 -6.460 7.207 1.00 97.38 217 TYR A CA 1
ATOM 1598 C C . TYR A 1 217 ? -4.758 -6.998 5.834 1.00 97.38 217 TYR A C 1
ATOM 1600 O O . TYR A 1 217 ? -3.573 -7.011 5.518 1.00 97.38 217 TYR A O 1
ATOM 1608 N N . SER A 1 218 ? -5.720 -7.368 4.983 1.00 96.50 218 SER A N 1
ATOM 1609 C CA . SER A 1 218 ? -5.451 -7.867 3.630 1.00 96.50 218 SER A CA 1
ATOM 1610 C C . SER A 1 218 ? -4.663 -6.856 2.789 1.00 96.50 218 SER A C 1
ATOM 1612 O O . SER A 1 218 ? -3.664 -7.220 2.167 1.00 96.50 218 SER A O 1
ATOM 1614 N N . ASN A 1 219 ? -5.059 -5.578 2.816 1.00 95.56 219 ASN A N 1
ATOM 1615 C CA . ASN A 1 219 ? -4.379 -4.514 2.073 1.00 95.56 219 ASN A CA 1
ATOM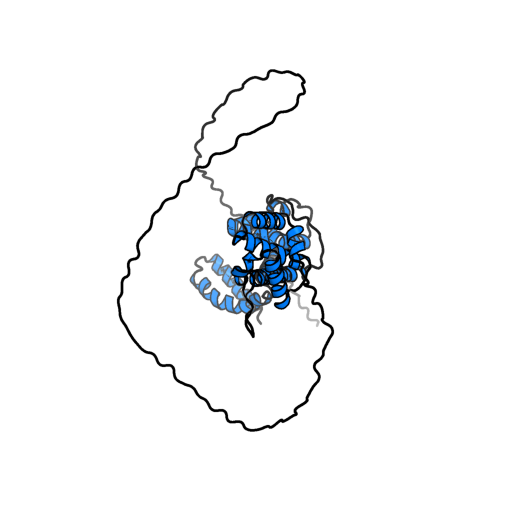 1616 C C . ASN A 1 219 ? -2.931 -4.310 2.541 1.00 95.56 219 ASN A C 1
ATOM 1618 O O . ASN A 1 219 ? -2.024 -4.255 1.711 1.00 95.56 219 ASN A O 1
ATOM 1622 N N . GLU A 1 220 ? -2.701 -4.251 3.855 1.00 95.38 220 GLU A N 1
ATOM 1623 C CA . GLU A 1 220 ? -1.352 -4.145 4.424 1.00 95.38 220 GLU A CA 1
ATOM 1624 C C . GLU A 1 220 ? -0.509 -5.385 4.096 1.00 95.38 220 GLU A C 1
ATOM 1626 O O . GLU A 1 220 ? 0.676 -5.274 3.798 1.00 95.38 220 GLU A O 1
ATOM 1631 N N . ASN A 1 221 ? -1.114 -6.576 4.060 1.00 92.62 221 ASN A N 1
ATOM 1632 C CA . ASN A 1 221 ? -0.394 -7.807 3.738 1.00 92.62 221 ASN A CA 1
ATOM 1633 C C . ASN A 1 221 ? -0.019 -7.878 2.249 1.00 92.62 221 ASN A C 1
ATOM 1635 O O . ASN A 1 221 ? 1.057 -8.352 1.890 1.00 92.62 221 ASN A O 1
ATOM 1639 N N . VAL A 1 222 ? -0.886 -7.382 1.358 1.00 91.62 222 VAL A N 1
ATOM 1640 C CA . VAL A 1 222 ? -0.554 -7.193 -0.063 1.00 91.62 222 VAL A CA 1
ATOM 1641 C C . VAL A 1 222 ? 0.581 -6.184 -0.213 1.00 91.62 222 VAL A C 1
ATOM 1643 O O . VAL A 1 222 ? 1.522 -6.460 -0.953 1.00 91.62 222 VAL A O 1
ATOM 1646 N N . LYS A 1 223 ? 0.528 -5.056 0.506 1.00 90.50 223 LYS A N 1
ATOM 1647 C CA . LYS A 1 223 ? 1.598 -4.051 0.506 1.00 90.50 223 LYS A CA 1
ATOM 1648 C C . LYS A 1 223 ? 2.921 -4.652 0.980 1.00 90.50 223 LYS A C 1
ATOM 1650 O O . LYS A 1 223 ? 3.913 -4.530 0.274 1.00 90.50 223 LYS A O 1
ATOM 1655 N N . ARG A 1 224 ? 2.924 -5.378 2.102 1.00 88.88 224 ARG A N 1
ATOM 1656 C CA . ARG A 1 224 ? 4.113 -6.074 2.608 1.00 88.88 224 ARG A CA 1
ATOM 1657 C C . ARG A 1 224 ? 4.669 -7.067 1.596 1.00 88.88 224 ARG A C 1
ATOM 1659 O O . ARG A 1 224 ? 5.854 -7.021 1.317 1.00 88.88 224 ARG A O 1
ATOM 1666 N N . ARG A 1 225 ? 3.837 -7.935 1.014 1.00 83.94 225 ARG A N 1
ATOM 1667 C CA . ARG A 1 225 ? 4.306 -8.907 0.009 1.00 83.94 225 ARG A CA 1
ATOM 1668 C C . ARG A 1 225 ? 4.899 -8.240 -1.226 1.00 83.94 225 ARG A C 1
ATOM 1670 O O . ARG A 1 225 ? 5.820 -8.790 -1.812 1.00 83.94 225 ARG A O 1
ATOM 1677 N N . ARG A 1 226 ? 4.382 -7.074 -1.623 1.00 85.19 226 ARG A N 1
ATOM 1678 C CA . ARG A 1 226 ? 5.000 -6.278 -2.689 1.00 85.19 226 ARG A CA 1
ATOM 1679 C C . ARG A 1 226 ? 6.370 -5.758 -2.269 1.00 85.19 226 ARG A C 1
ATOM 1681 O O . ARG A 1 226 ? 7.267 -5.833 -3.082 1.00 85.19 226 ARG A O 1
ATOM 1688 N N . MET A 1 227 ? 6.535 -5.301 -1.028 1.00 79.25 227 MET A N 1
ATOM 1689 C CA . MET A 1 227 ? 7.840 -4.856 -0.521 1.00 79.25 227 MET A CA 1
ATOM 1690 C C . MET A 1 227 ? 8.839 -6.008 -0.370 1.00 79.25 227 MET A C 1
ATOM 1692 O O . MET A 1 227 ? 9.980 -5.841 -0.758 1.00 79.25 227 MET A O 1
ATOM 1696 N N . ILE A 1 228 ? 8.415 -7.183 0.111 1.00 81.00 228 ILE A N 1
ATOM 1697 C CA . ILE A 1 228 ? 9.311 -8.347 0.249 1.00 81.00 228 ILE A CA 1
ATOM 1698 C C . ILE A 1 228 ? 9.825 -8.809 -1.118 1.00 81.00 228 ILE A C 1
ATOM 1700 O O . ILE A 1 228 ? 11.001 -9.089 -1.271 1.00 81.00 228 ILE A O 1
ATOM 1704 N N . ARG A 1 229 ? 8.967 -8.820 -2.144 1.00 74.31 229 ARG A N 1
ATOM 1705 C CA . ARG A 1 229 ? 9.404 -9.119 -3.519 1.00 74.31 229 ARG A CA 1
ATOM 1706 C C . ARG A 1 229 ? 10.385 -8.099 -4.090 1.00 74.31 229 ARG A C 1
ATOM 1708 O O . ARG A 1 229 ? 10.994 -8.389 -5.099 1.00 74.31 229 ARG A O 1
ATOM 1715 N N . LEU A 1 230 ? 10.474 -6.913 -3.494 1.00 67.44 230 LEU A N 1
ATOM 1716 C CA . LEU A 1 230 ? 11.470 -5.912 -3.862 1.00 67.44 230 LEU A CA 1
ATOM 1717 C C . LEU A 1 230 ? 12.749 -6.043 -3.023 1.00 67.44 230 LEU A C 1
ATOM 1719 O O . LEU A 1 230 ? 13.748 -5.460 -3.405 1.00 67.44 230 LEU A O 1
ATOM 1723 N N . SER A 1 231 ? 12.718 -6.759 -1.890 1.00 63.34 231 SER A N 1
ATOM 1724 C CA . SER A 1 231 ? 13.878 -6.942 -1.008 1.00 63.34 231 SER A CA 1
ATOM 1725 C C . SER A 1 231 ? 14.581 -8.289 -1.186 1.00 63.34 231 SER A C 1
ATOM 1727 O O . SER A 1 231 ? 15.760 -8.380 -0.888 1.00 63.34 231 SER A O 1
ATOM 1729 N N . ASP A 1 232 ? 13.885 -9.331 -1.651 1.00 50.91 232 ASP A N 1
ATOM 1730 C CA . ASP A 1 232 ? 14.485 -10.663 -1.881 1.00 50.91 232 ASP A CA 1
ATOM 1731 C C . ASP A 1 232 ? 15.435 -10.699 -3.094 1.00 50.91 232 ASP A C 1
ATOM 1733 O O . ASP A 1 232 ? 16.201 -11.645 -3.241 1.00 50.91 232 ASP A O 1
ATOM 1737 N N . ASP A 1 233 ? 15.415 -9.662 -3.934 1.00 51.19 233 ASP A N 1
ATOM 1738 C CA . ASP A 1 233 ? 16.377 -9.480 -5.028 1.00 51.19 233 ASP A CA 1
ATOM 1739 C C . ASP A 1 233 ? 17.597 -8.622 -4.602 1.00 51.19 233 ASP A C 1
ATOM 1741 O O . ASP A 1 233 ? 18.458 -8.332 -5.427 1.00 51.19 233 ASP A O 1
ATOM 1745 N N . GLU A 1 234 ? 17.699 -8.240 -3.317 1.00 48.34 234 GLU A N 1
ATOM 1746 C CA . GLU A 1 234 ? 18.692 -7.297 -2.768 1.00 48.34 234 GLU A CA 1
ATOM 1747 C C . GLU A 1 234 ? 19.380 -7.851 -1.496 1.00 48.34 234 GLU A C 1
ATOM 1749 O O . GLU A 1 234 ? 19.314 -7.252 -0.422 1.00 48.34 234 GLU A O 1
ATOM 1754 N N . ASP A 1 235 ? 20.088 -8.985 -1.592 1.00 42.78 235 ASP A N 1
ATOM 1755 C CA . ASP A 1 235 ? 21.030 -9.436 -0.542 1.00 42.78 235 ASP A CA 1
ATOM 1756 C C . ASP A 1 235 ? 22.433 -8.813 -0.742 1.00 42.78 235 ASP A C 1
ATOM 1758 O O . ASP A 1 235 ? 23.464 -9.485 -0.733 1.00 42.78 235 ASP A O 1
ATOM 1762 N N . CYS A 1 236 ? 22.453 -7.491 -0.954 1.00 41.59 236 CYS A N 1
ATOM 1763 C CA . CYS A 1 236 ? 23.643 -6.637 -0.982 1.00 41.59 236 CYS A CA 1
ATOM 1764 C C . CYS A 1 236 ? 23.398 -5.433 -0.053 1.00 41.59 236 CYS A C 1
ATOM 1766 O O . CYS A 1 236 ? 23.106 -4.322 -0.482 1.00 41.59 236 CYS A O 1
ATOM 1768 N N . THR A 1 237 ? 23.463 -5.665 1.256 1.00 40.62 237 THR A N 1
ATOM 1769 C CA . THR A 1 237 ? 23.245 -4.663 2.311 1.00 40.62 237 THR A CA 1
ATOM 1770 C C . THR A 1 237 ? 24.175 -3.445 2.212 1.00 40.62 237 THR A C 1
ATOM 1772 O O . THR A 1 237 ? 25.380 -3.569 2.437 1.00 40.62 237 THR A O 1
ATOM 1775 N N . PHE A 1 238 ? 23.597 -2.255 2.031 1.00 43.41 238 PHE A N 1
ATOM 1776 C CA . PHE A 1 238 ? 24.149 -0.985 2.516 1.00 43.41 238 PHE A CA 1
ATOM 1777 C C . PHE A 1 238 ? 23.043 -0.208 3.248 1.00 43.41 238 PHE A C 1
ATOM 1779 O O . PHE A 1 238 ? 22.078 0.252 2.641 1.00 43.41 238 PHE A O 1
ATOM 1786 N N . ASP A 1 239 ? 23.173 -0.082 4.570 1.00 40.97 239 ASP A N 1
ATOM 1787 C CA . ASP A 1 239 ? 22.306 0.744 5.415 1.00 40.97 239 ASP A CA 1
ATOM 1788 C C . ASP A 1 239 ? 22.519 2.232 5.088 1.00 40.97 239 ASP A C 1
ATOM 1790 O O . ASP A 1 239 ? 23.541 2.815 5.457 1.00 40.97 239 ASP A O 1
ATOM 1794 N N . VAL A 1 240 ? 21.551 2.870 4.423 1.00 45.31 240 VAL A N 1
ATOM 1795 C CA . VAL A 1 240 ? 21.521 4.332 4.254 1.00 45.31 240 VAL A CA 1
ATOM 1796 C C . VAL A 1 240 ? 20.263 4.905 4.908 1.00 45.31 240 VAL A C 1
ATOM 1798 O O . VAL A 1 240 ? 19.130 4.636 4.512 1.00 45.31 240 VAL A O 1
ATOM 1801 N N . ASP A 1 241 ? 20.508 5.710 5.940 1.00 41.38 241 ASP A N 1
ATOM 1802 C CA . ASP A 1 241 ? 19.558 6.456 6.764 1.00 41.38 241 ASP A CA 1
ATOM 1803 C C . ASP A 1 241 ? 18.628 7.357 5.922 1.00 41.38 241 ASP A C 1
ATOM 1805 O O . ASP A 1 241 ? 19.039 8.345 5.309 1.00 41.38 241 ASP A O 1
ATOM 1809 N N . MET A 1 242 ? 17.339 7.010 5.898 1.00 52.22 242 MET A N 1
ATOM 1810 C CA . MET A 1 242 ? 16.302 7.598 5.041 1.00 52.22 242 MET A CA 1
ATOM 1811 C C . MET A 1 242 ? 15.582 8.790 5.701 1.00 52.22 242 MET A C 1
ATOM 1813 O O . MET A 1 242 ? 14.371 8.963 5.541 1.00 52.22 242 MET A O 1
ATOM 1817 N N . THR A 1 243 ? 16.308 9.613 6.464 1.00 44.47 243 THR A N 1
ATOM 1818 C CA . THR A 1 243 ? 15.738 10.779 7.172 1.00 44.47 243 THR A CA 1
ATOM 1819 C C . THR A 1 243 ? 16.208 12.137 6.633 1.00 44.47 243 THR A C 1
ATOM 1821 O O . THR A 1 243 ? 15.844 13.181 7.178 1.00 44.47 243 THR A O 1
ATOM 1824 N N . GLN A 1 244 ? 16.976 12.164 5.540 1.00 45.22 244 GLN A N 1
ATOM 1825 C CA . GLN A 1 244 ? 17.441 13.414 4.935 1.00 45.22 244 GLN A CA 1
ATOM 1826 C C . GLN A 1 244 ? 16.307 14.131 4.165 1.00 45.22 244 GLN A C 1
ATOM 1828 O O . GLN A 1 244 ? 15.583 13.499 3.388 1.00 45.22 244 GLN A O 1
ATOM 1833 N N . PRO A 1 245 ? 16.119 15.450 4.369 1.00 44.69 245 PRO A N 1
ATOM 1834 C CA . PRO A 1 245 ? 15.162 16.247 3.606 1.00 44.69 245 PRO A CA 1
ATOM 1835 C C . PRO A 1 245 ? 15.488 16.177 2.109 1.00 44.69 245 PRO A C 1
ATOM 1837 O O . PRO A 1 245 ? 16.656 16.091 1.743 1.00 44.69 245 PRO A O 1
ATOM 1840 N N . LEU A 1 246 ? 14.457 16.230 1.250 1.00 48.94 246 LEU A N 1
ATOM 1841 C CA . LEU A 1 246 ? 14.580 16.315 -0.214 1.00 48.94 246 LEU A CA 1
ATOM 1842 C C . LEU A 1 246 ? 15.313 17.610 -0.632 1.00 48.94 246 LEU A C 1
ATOM 1844 O O . LEU A 1 246 ? 14.707 18.527 -1.182 1.00 48.94 246 LEU A O 1
ATOM 1848 N N . SER A 1 247 ? 16.610 17.704 -0.372 1.00 48.28 247 SER A N 1
ATOM 1849 C CA . SER A 1 247 ? 17.500 18.612 -1.077 1.00 48.28 247 SER A CA 1
ATOM 1850 C C . SER A 1 247 ? 17.824 17.955 -2.410 1.00 48.28 247 SER A C 1
ATOM 1852 O O . SER A 1 247 ? 18.431 16.892 -2.455 1.00 48.28 247 SER A O 1
ATOM 1854 N N . THR A 1 248 ? 17.309 18.568 -3.474 1.00 54.97 248 THR A N 1
ATOM 1855 C CA . THR A 1 248 ? 17.731 18.480 -4.878 1.00 54.97 248 THR A CA 1
ATOM 1856 C C . THR A 1 248 ? 18.600 17.264 -5.225 1.00 54.97 248 THR A C 1
ATOM 1858 O O . THR A 1 248 ? 19.815 17.375 -5.354 1.00 54.97 248 THR A O 1
ATOM 1861 N N . GLY A 1 249 ? 17.977 16.097 -5.418 1.00 54.41 249 GLY A N 1
ATOM 1862 C CA . GLY A 1 249 ? 18.694 14.851 -5.723 1.00 54.41 249 GLY A CA 1
ATOM 1863 C C . GLY A 1 249 ? 19.476 14.837 -7.047 1.00 54.41 249 GLY A C 1
ATOM 1864 O O . GLY A 1 249 ? 20.172 13.862 -7.297 1.00 54.41 249 GLY A O 1
ATOM 1865 N N . SER A 1 250 ? 19.422 15.910 -7.849 1.00 57.50 250 SER A N 1
ATOM 1866 C CA . SER A 1 250 ? 20.320 16.123 -9.000 1.00 57.50 250 SER A CA 1
ATOM 1867 C C . SER A 1 250 ? 21.793 16.178 -8.567 1.00 57.50 250 SER A C 1
ATOM 1869 O O . SER A 1 250 ? 22.638 15.526 -9.165 1.00 57.50 250 SER A O 1
ATOM 1871 N N . SER A 1 251 ? 22.096 16.841 -7.441 1.00 59.84 251 SER A N 1
ATOM 1872 C CA . SER A 1 251 ? 23.479 17.001 -6.944 1.00 59.84 251 SER A CA 1
ATOM 1873 C C . SER A 1 251 ? 24.132 15.669 -6.532 1.00 59.84 251 SER A C 1
ATOM 1875 O O . SER A 1 251 ? 25.352 15.549 -6.536 1.00 59.84 251 SER A O 1
ATOM 1877 N N . LEU A 1 252 ? 23.344 14.611 -6.286 1.00 64.00 252 LEU A N 1
ATOM 1878 C CA . LEU A 1 252 ? 23.867 13.285 -5.928 1.00 64.00 252 LEU A CA 1
ATOM 1879 C C . LEU A 1 252 ? 24.646 12.605 -7.076 1.00 64.00 252 LEU A C 1
ATOM 1881 O O . LEU A 1 252 ? 25.442 11.698 -6.825 1.00 64.00 252 LEU A O 1
ATOM 1885 N N . MET A 1 253 ? 24.405 13.002 -8.330 1.00 65.81 253 MET A N 1
ATOM 1886 C CA . MET A 1 253 ? 25.101 12.457 -9.503 1.00 65.81 253 MET A CA 1
ATOM 1887 C C . MET A 1 253 ? 26.050 13.443 -10.192 1.00 65.81 253 MET A C 1
ATOM 1889 O O . MET A 1 253 ? 26.849 13.000 -11.019 1.00 65.81 253 MET A O 1
ATOM 1893 N N . ASP A 1 254 ? 25.980 14.732 -9.851 1.00 62.44 254 ASP A N 1
ATOM 1894 C CA . ASP A 1 254 ? 26.692 15.794 -10.569 1.00 62.44 254 ASP A CA 1
ATOM 1895 C C . ASP A 1 254 ? 28.038 16.196 -9.931 1.00 62.44 254 ASP A C 1
ATOM 1897 O O . ASP A 1 254 ? 28.889 16.736 -10.633 1.00 62.44 254 ASP A O 1
ATOM 1901 N N . ASP A 1 255 ? 28.279 15.909 -8.644 1.00 52.12 255 ASP A N 1
ATOM 1902 C CA . ASP A 1 255 ? 29.370 16.565 -7.895 1.00 52.12 255 ASP A CA 1
ATOM 1903 C C . ASP A 1 255 ? 30.678 15.770 -7.715 1.00 52.12 255 ASP A C 1
ATOM 1905 O O . ASP A 1 255 ? 31.575 16.247 -7.023 1.00 52.12 255 ASP A O 1
ATOM 1909 N N . ASP A 1 256 ? 30.865 14.607 -8.350 1.00 53.62 256 ASP A N 1
ATOM 1910 C CA . ASP A 1 256 ? 32.163 13.922 -8.250 1.00 53.62 256 ASP A CA 1
ATOM 1911 C C . ASP A 1 256 ? 32.598 13.251 -9.562 1.00 53.62 256 ASP A C 1
ATOM 1913 O O . ASP A 1 256 ? 32.358 12.071 -9.823 1.00 53.62 256 ASP A O 1
ATOM 1917 N N . ASP A 1 257 ? 33.295 14.026 -10.401 1.00 57.62 257 ASP A N 1
ATOM 1918 C CA . ASP A 1 257 ? 34.076 13.529 -11.548 1.00 57.62 257 ASP A CA 1
ATOM 1919 C C . ASP A 1 257 ? 35.269 12.653 -11.103 1.00 57.62 257 ASP A C 1
ATOM 1921 O O . ASP A 1 257 ? 36.011 12.107 -11.927 1.00 57.62 257 ASP A O 1
ATOM 1925 N N . THR A 1 258 ? 35.444 12.457 -9.792 1.00 54.97 258 THR A N 1
ATOM 1926 C CA . THR A 1 258 ? 36.409 11.529 -9.205 1.00 54.97 258 THR A CA 1
ATOM 1927 C C . THR A 1 258 ? 35.874 10.090 -9.265 1.00 54.97 258 THR A C 1
ATOM 1929 O O . THR A 1 258 ? 35.653 9.422 -8.266 1.00 54.97 258 THR A O 1
ATOM 1932 N N . MET A 1 259 ? 35.696 9.601 -10.497 1.00 52.12 259 MET A N 1
ATOM 1933 C CA . MET A 1 259 ? 35.703 8.182 -10.880 1.00 52.12 259 MET A CA 1
ATOM 1934 C C . MET A 1 259 ? 34.731 7.251 -10.133 1.00 52.12 259 MET A C 1
ATOM 1936 O O . MET A 1 259 ? 35.134 6.158 -9.734 1.00 52.12 259 MET A O 1
ATOM 1940 N N . SER A 1 260 ? 33.440 7.592 -10.039 1.00 70.06 260 SER A N 1
ATOM 1941 C CA . SER A 1 260 ? 32.450 6.526 -9.824 1.00 70.06 260 SER A CA 1
ATOM 1942 C C . SER A 1 260 ? 32.536 5.530 -10.980 1.00 70.06 260 SER A C 1
ATOM 1944 O O . SER A 1 260 ? 32.392 5.898 -12.154 1.00 70.06 260 SER A O 1
ATOM 1946 N N . THR A 1 261 ? 32.796 4.263 -10.660 1.00 89.81 261 THR A N 1
ATOM 1947 C CA . THR A 1 261 ? 32.763 3.186 -11.651 1.00 89.81 261 THR A CA 1
ATOM 1948 C C . THR A 1 261 ? 31.373 3.116 -12.295 1.00 89.81 261 THR A C 1
ATOM 1950 O O . THR A 1 261 ? 30.375 3.561 -11.730 1.00 89.81 261 THR A O 1
ATOM 1953 N N . TRP A 1 262 ? 31.269 2.599 -13.522 1.00 92.19 262 TRP A N 1
ATOM 1954 C CA . TRP A 1 262 ? 29.961 2.526 -14.194 1.00 92.19 262 TRP A CA 1
ATOM 1955 C C . TRP A 1 262 ? 28.953 1.644 -13.442 1.00 92.19 262 TRP A C 1
ATOM 1957 O O . TRP A 1 262 ? 27.750 1.882 -13.506 1.00 92.19 262 TRP A O 1
ATOM 1967 N N . GLU A 1 263 ? 29.458 0.670 -12.689 1.00 90.44 263 GLU A N 1
ATOM 1968 C CA . GLU A 1 263 ? 28.679 -0.152 -11.766 1.00 90.44 263 GLU A CA 1
ATOM 1969 C C . GLU A 1 263 ? 28.026 0.710 -10.673 1.00 90.44 263 GLU A C 1
ATOM 1971 O O . GLU A 1 263 ? 26.805 0.716 -10.558 1.00 90.44 263 GLU A O 1
ATOM 1976 N N . GLU A 1 264 ? 28.787 1.587 -10.010 1.00 88.06 264 GLU A N 1
ATOM 1977 C CA . GLU A 1 264 ? 28.226 2.550 -9.048 1.00 88.06 264 GLU A CA 1
ATOM 1978 C C . GLU A 1 264 ? 27.207 3.505 -9.682 1.00 88.06 264 GLU A C 1
ATOM 1980 O O . GLU A 1 264 ? 26.246 3.919 -9.029 1.00 88.06 264 GLU A O 1
ATOM 1985 N N . VAL A 1 265 ? 27.407 3.888 -10.951 1.00 91.62 265 VAL A N 1
ATOM 1986 C CA . VAL A 1 265 ? 26.420 4.697 -11.683 1.00 91.62 265 VAL A CA 1
ATOM 1987 C C . VAL A 1 265 ? 25.113 3.919 -11.817 1.00 91.62 265 VAL A C 1
ATOM 1989 O O . VAL A 1 265 ? 24.057 4.494 -11.566 1.00 91.62 265 VAL A O 1
ATOM 1992 N N . CYS A 1 266 ? 25.165 2.631 -12.161 1.00 92.62 266 CYS A N 1
ATOM 1993 C CA . CYS A 1 266 ? 23.985 1.773 -12.245 1.00 92.62 266 CYS A CA 1
ATOM 1994 C C . CYS A 1 266 ? 23.292 1.612 -10.882 1.00 92.62 266 CYS A C 1
ATOM 1996 O O . CYS A 1 266 ? 22.072 1.759 -10.808 1.00 92.62 266 CYS A O 1
ATOM 1998 N N . ASP A 1 267 ? 24.046 1.411 -9.803 1.00 89.19 267 ASP A N 1
ATOM 1999 C CA . ASP A 1 267 ? 23.490 1.257 -8.452 1.00 89.19 267 ASP A CA 1
ATOM 2000 C C . ASP A 1 267 ? 22.790 2.534 -7.979 1.00 89.19 267 ASP A C 1
ATOM 2002 O O . ASP A 1 267 ? 21.622 2.524 -7.576 1.00 89.19 267 ASP A O 1
ATOM 2006 N N . LYS A 1 268 ? 23.460 3.684 -8.115 1.00 89.38 268 LYS A N 1
ATOM 2007 C CA . LYS A 1 268 ? 22.859 4.994 -7.823 1.00 89.38 268 LYS A CA 1
ATOM 2008 C C . LYS A 1 268 ? 21.655 5.267 -8.736 1.00 89.38 268 LYS A C 1
ATOM 2010 O O . LYS A 1 268 ? 20.687 5.908 -8.317 1.00 89.38 268 LYS A O 1
ATOM 2015 N N . TRP A 1 269 ? 21.667 4.777 -9.978 1.00 93.75 269 TRP A N 1
ATOM 2016 C CA . TRP A 1 269 ? 20.531 4.889 -10.897 1.00 93.75 269 TRP A CA 1
ATOM 2017 C C . TRP A 1 269 ? 19.305 4.124 -10.389 1.00 93.75 269 TRP A C 1
ATOM 2019 O O . TRP A 1 269 ? 18.194 4.659 -10.433 1.00 93.75 269 TRP A O 1
ATOM 2029 N N . ILE A 1 270 ? 19.495 2.913 -9.857 1.00 90.12 270 ILE A N 1
ATOM 2030 C CA . ILE A 1 270 ? 18.432 2.114 -9.226 1.00 90.12 270 ILE A CA 1
ATOM 2031 C C . ILE A 1 270 ? 17.857 2.867 -8.020 1.00 90.12 270 ILE A C 1
ATOM 2033 O O . ILE A 1 270 ? 16.646 3.091 -7.946 1.00 90.12 270 ILE A O 1
ATOM 2037 N N . GLN A 1 271 ? 18.723 3.346 -7.123 1.00 87.38 271 GLN A N 1
ATOM 2038 C CA . GLN A 1 271 ? 18.322 4.054 -5.900 1.00 87.38 271 GLN A CA 1
ATOM 2039 C C . GLN A 1 271 ? 17.525 5.337 -6.187 1.00 87.38 271 GLN A C 1
ATOM 2041 O O . GLN A 1 271 ? 16.595 5.693 -5.461 1.00 87.38 271 GLN A O 1
ATOM 2046 N N . THR A 1 272 ? 17.850 6.027 -7.280 1.00 92.94 272 THR A N 1
ATOM 2047 C CA . THR A 1 272 ? 17.206 7.289 -7.671 1.00 92.94 272 THR A CA 1
ATOM 2048 C C . THR A 1 272 ? 15.951 7.112 -8.530 1.00 92.94 272 THR A C 1
ATOM 2050 O O . THR A 1 272 ? 15.326 8.108 -8.906 1.00 92.94 272 THR A O 1
ATOM 2053 N N . TRP A 1 273 ? 15.512 5.880 -8.818 1.00 93.62 273 TRP A N 1
ATOM 2054 C CA . TRP A 1 273 ? 14.381 5.619 -9.718 1.00 93.62 273 TRP A CA 1
ATOM 2055 C C . TRP A 1 273 ? 13.099 6.367 -9.322 1.00 93.62 273 TRP A C 1
ATOM 2057 O O . TRP A 1 273 ? 12.482 7.035 -10.154 1.00 93.62 273 TRP A O 1
ATOM 2067 N N . ALA A 1 274 ? 12.710 6.322 -8.043 1.00 90.94 274 ALA A N 1
ATOM 2068 C CA . ALA A 1 274 ? 11.484 6.971 -7.570 1.00 90.94 274 ALA A CA 1
ATOM 2069 C C . ALA A 1 274 ? 11.527 8.502 -7.734 1.00 90.94 274 ALA A C 1
ATOM 2071 O O . ALA A 1 274 ? 10.507 9.126 -8.046 1.00 90.94 274 ALA A O 1
ATOM 2072 N N . LEU A 1 275 ? 12.709 9.102 -7.561 1.00 90.75 275 LEU A N 1
ATOM 2073 C CA . LEU A 1 275 ? 12.924 10.530 -7.781 1.00 90.75 275 LEU A CA 1
ATOM 2074 C C . LEU A 1 275 ? 12.795 10.869 -9.270 1.00 90.75 275 LEU A C 1
ATOM 2076 O O . LEU A 1 275 ? 12.032 11.769 -9.618 1.00 90.75 275 LEU A O 1
ATOM 2080 N N . ARG A 1 276 ? 13.453 10.094 -10.139 1.00 93.94 276 ARG A N 1
ATOM 2081 C CA . ARG A 1 276 ? 13.404 10.266 -11.599 1.00 93.94 276 ARG A CA 1
ATOM 2082 C C . ARG A 1 276 ? 11.992 10.120 -12.155 1.00 93.94 276 ARG A C 1
ATOM 2084 O O . ARG A 1 276 ? 11.587 10.908 -13.001 1.00 93.94 276 ARG A O 1
ATOM 2091 N N . GLN A 1 277 ? 11.195 9.176 -11.648 1.00 93.19 277 GLN A N 1
ATOM 2092 C CA . GLN A 1 277 ? 9.787 9.038 -12.047 1.00 93.19 277 GLN A CA 1
ATOM 2093 C C . GLN A 1 277 ? 8.940 10.243 -11.639 1.00 93.19 277 GLN A C 1
ATOM 2095 O O . GLN A 1 277 ? 8.109 10.712 -12.418 1.00 93.19 277 GLN A O 1
ATOM 2100 N N . LYS A 1 278 ? 9.150 10.760 -10.424 1.00 90.94 278 LYS A N 1
ATOM 2101 C CA . LYS A 1 278 ? 8.465 11.966 -9.955 1.00 90.94 278 LYS A CA 1
ATOM 2102 C C . LYS A 1 278 ? 8.838 13.173 -10.815 1.00 90.94 278 LYS A C 1
ATOM 2104 O O . LYS A 1 278 ? 7.957 13.927 -11.213 1.00 90.94 278 LYS A O 1
ATOM 2109 N N . GLU A 1 279 ? 10.117 13.330 -11.130 1.00 91.81 279 GLU A N 1
ATOM 2110 C CA . GLU A 1 279 ? 10.613 14.412 -11.977 1.00 91.81 279 GLU A CA 1
ATOM 2111 C C . GLU A 1 279 ? 10.095 14.305 -13.415 1.00 91.81 279 GLU A C 1
ATOM 2113 O O . GLU A 1 279 ? 9.596 15.285 -13.962 1.00 91.81 279 GLU A O 1
ATOM 2118 N N . LEU A 1 280 ? 10.094 13.103 -13.996 1.00 92.19 280 LEU A N 1
ATOM 2119 C CA . LEU A 1 280 ? 9.534 12.847 -15.322 1.00 92.19 280 LEU A CA 1
ATOM 2120 C C . LEU A 1 280 ? 8.049 13.242 -15.405 1.00 92.19 280 LEU A C 1
ATOM 2122 O O . LEU A 1 280 ? 7.614 13.778 -16.423 1.00 92.19 280 LEU A O 1
ATOM 2126 N N . GLN A 1 281 ? 7.272 13.013 -14.340 1.00 91.94 281 GLN A N 1
ATOM 2127 C CA . GLN A 1 281 ? 5.865 13.425 -14.261 1.00 91.94 281 GLN A CA 1
ATOM 2128 C C . GLN A 1 281 ? 5.682 14.939 -14.096 1.00 91.94 281 GLN A C 1
ATOM 2130 O O . GLN A 1 281 ? 4.668 15.476 -14.539 1.00 91.94 281 GLN A O 1
ATOM 2135 N N . GLN A 1 282 ? 6.620 15.616 -13.434 1.00 93.69 282 GLN A N 1
ATOM 2136 C CA . GLN A 1 282 ? 6.520 17.041 -13.110 1.00 93.69 282 GLN A CA 1
ATOM 2137 C C . GLN A 1 282 ? 7.057 17.940 -14.226 1.00 93.69 282 GLN A C 1
ATOM 2139 O O . GLN A 1 282 ? 6.406 18.917 -14.592 1.00 93.69 282 GLN A O 1
ATOM 2144 N N . SER A 1 283 ? 8.225 17.597 -14.762 1.00 92.62 283 SER A N 1
ATOM 2145 C CA . SER A 1 283 ? 9.019 18.447 -15.655 1.00 92.62 283 SER A CA 1
ATOM 2146 C C . SER A 1 283 ? 9.038 17.930 -17.098 1.00 92.62 283 SER A C 1
ATOM 2148 O O . SER A 1 283 ? 9.334 18.677 -18.029 1.00 92.62 283 SER A O 1
ATOM 2150 N N . GLY A 1 284 ? 8.678 16.661 -17.313 1.00 92.06 284 GLY A N 1
ATOM 2151 C CA . GLY A 1 284 ? 8.714 16.016 -18.624 1.00 92.06 284 GLY A CA 1
ATOM 2152 C C . GLY A 1 284 ? 10.103 15.499 -19.018 1.00 92.06 284 GLY A C 1
ATOM 2153 O O . GLY A 1 284 ? 11.077 15.599 -18.277 1.00 92.06 284 GLY A O 1
ATOM 2154 N N . LEU A 1 285 ? 10.187 14.898 -20.210 1.00 89.75 285 LEU A N 1
ATOM 2155 C CA . LEU A 1 285 ? 11.375 14.154 -20.652 1.00 89.75 285 LEU A CA 1
ATOM 2156 C C . LEU A 1 285 ? 12.590 15.047 -20.960 1.00 89.75 285 LEU A C 1
ATOM 2158 O O . LEU A 1 285 ? 13.716 14.638 -20.705 1.00 89.75 285 LEU A O 1
ATOM 2162 N N . ALA A 1 286 ? 12.379 16.240 -21.522 1.00 90.81 286 ALA A N 1
ATOM 2163 C CA . ALA A 1 286 ? 13.478 17.124 -21.922 1.00 90.81 286 ALA A CA 1
ATOM 2164 C C . ALA A 1 286 ? 14.289 17.622 -20.713 1.00 90.81 286 ALA A C 1
ATOM 2166 O O . ALA A 1 286 ? 15.518 17.583 -20.731 1.00 90.81 286 ALA A O 1
ATOM 2167 N N . GLU A 1 287 ? 13.591 18.025 -19.650 1.00 92.06 287 GLU A N 1
ATOM 2168 C CA . GLU A 1 287 ? 14.205 18.436 -18.385 1.00 92.06 287 GLU A CA 1
ATOM 2169 C C . GLU A 1 287 ? 14.907 17.252 -17.707 1.00 92.06 287 GLU A C 1
ATOM 2171 O O . GLU A 1 287 ? 16.049 17.387 -17.284 1.00 92.06 287 GLU A O 1
ATOM 2176 N N . LEU A 1 288 ? 14.301 16.053 -17.717 1.00 92.19 288 LEU A N 1
ATOM 2177 C CA . LEU A 1 288 ? 14.943 14.842 -17.190 1.00 92.19 288 LEU A CA 1
ATOM 2178 C C . LEU A 1 288 ? 16.277 14.541 -17.900 1.00 92.19 288 LEU A C 1
ATOM 2180 O O . LEU A 1 288 ? 17.275 14.262 -17.249 1.00 92.19 288 LEU A O 1
ATOM 2184 N N . LEU A 1 289 ? 16.319 14.610 -19.234 1.00 90.38 289 LEU A N 1
ATOM 2185 C CA . LEU A 1 289 ? 17.556 14.369 -19.991 1.00 90.38 289 LEU A CA 1
ATOM 2186 C C . LEU A 1 289 ? 18.637 15.423 -19.711 1.00 90.38 289 LEU A C 1
ATOM 2188 O O . LEU A 1 289 ? 19.819 15.127 -19.864 1.00 90.38 289 LEU A O 1
ATOM 2192 N N . THR A 1 290 ? 18.235 16.630 -19.310 1.00 90.75 290 THR A N 1
ATOM 2193 C CA . THR A 1 290 ? 19.156 17.726 -18.982 1.00 90.75 290 THR A CA 1
ATOM 2194 C C . THR A 1 290 ? 19.701 17.584 -17.562 1.00 90.75 290 THR A C 1
ATOM 2196 O O . THR A 1 290 ? 20.898 17.752 -17.354 1.00 90.75 290 THR A O 1
ATOM 2199 N N . ASN A 1 291 ? 18.844 17.216 -16.607 1.00 89.69 291 ASN A N 1
ATOM 2200 C CA . ASN A 1 291 ? 19.206 17.089 -15.192 1.00 89.69 291 ASN A CA 1
ATOM 2201 C C . ASN A 1 291 ? 19.944 15.779 -14.875 1.00 89.69 291 ASN A C 1
ATOM 2203 O O . ASN A 1 291 ? 20.613 15.679 -13.856 1.00 89.69 291 ASN A O 1
ATOM 2207 N N . TRP A 1 292 ? 19.851 14.772 -15.746 1.00 91.25 292 TRP A N 1
ATOM 2208 C CA . TRP A 1 292 ? 20.515 13.481 -15.566 1.00 91.25 292 TRP A CA 1
ATOM 2209 C C . TRP A 1 292 ? 21.554 13.257 -16.659 1.00 91.25 292 TRP A C 1
ATOM 2211 O O . TRP A 1 292 ? 21.364 12.453 -17.574 1.00 91.25 292 TRP A O 1
ATOM 2221 N N . SER A 1 293 ? 22.679 13.965 -16.542 1.00 90.88 293 SER A N 1
ATOM 2222 C CA . SER A 1 293 ? 23.768 14.005 -17.531 1.00 90.88 293 SER A CA 1
ATOM 2223 C C . SER A 1 293 ? 24.270 12.621 -17.981 1.00 90.88 293 SER A C 1
ATOM 2225 O O . SER A 1 293 ? 24.629 12.434 -19.146 1.00 90.88 293 SER A O 1
ATOM 2227 N N . LYS A 1 294 ? 24.219 11.606 -17.105 1.00 92.00 294 LYS A N 1
ATOM 2228 C CA . LYS A 1 294 ? 24.597 10.212 -17.418 1.00 92.00 294 LYS A CA 1
ATOM 2229 C C . LYS A 1 294 ? 23.731 9.555 -18.499 1.00 92.00 294 LYS A C 1
ATOM 2231 O O . LYS A 1 294 ? 24.173 8.585 -19.109 1.00 92.00 294 LYS A O 1
ATOM 2236 N N . LEU A 1 295 ? 22.549 10.095 -18.809 1.00 92.56 295 LEU A N 1
ATOM 2237 C CA . LEU A 1 295 ? 21.726 9.638 -19.937 1.00 92.56 295 LEU A CA 1
ATOM 2238 C C . LEU A 1 295 ? 22.329 9.964 -21.310 1.00 92.56 295 LEU A C 1
ATOM 2240 O O . LEU A 1 295 ? 21.904 9.379 -22.309 1.00 92.56 295 LEU A O 1
ATOM 2244 N N . ALA A 1 296 ? 23.317 10.862 -21.362 1.00 90.00 296 ALA A N 1
ATOM 2245 C CA . ALA A 1 296 ? 24.091 11.159 -22.562 1.00 90.00 296 ALA A CA 1
ATOM 2246 C C . ALA A 1 296 ? 25.344 10.268 -22.721 1.00 90.00 296 ALA A C 1
ATOM 2248 O O . ALA A 1 296 ? 25.991 10.324 -23.768 1.00 90.00 296 ALA A O 1
ATOM 2249 N N . ASP A 1 297 ? 25.702 9.448 -21.721 1.00 92.88 297 ASP A N 1
ATOM 2250 C CA . ASP A 1 297 ? 26.847 8.527 -21.804 1.00 92.88 297 ASP A CA 1
ATOM 2251 C C . ASP A 1 297 ? 26.579 7.434 -22.865 1.00 92.88 297 ASP A C 1
ATOM 2253 O O . ASP A 1 297 ? 25.457 6.927 -22.957 1.00 92.88 297 ASP A O 1
ATOM 2257 N N . PRO A 1 298 ? 27.582 7.005 -23.657 1.00 92.75 298 PRO A N 1
ATOM 2258 C CA . PRO A 1 298 ? 27.428 5.904 -24.614 1.00 92.75 298 PRO A CA 1
ATOM 2259 C C . PRO A 1 298 ? 26.874 4.600 -24.015 1.00 92.75 298 PRO A C 1
ATOM 2261 O O . PRO A 1 298 ? 26.247 3.809 -24.723 1.00 92.75 298 PRO A O 1
ATOM 2264 N N . ARG A 1 299 ? 27.085 4.367 -22.717 1.00 93.69 299 ARG A N 1
ATOM 2265 C CA . ARG A 1 299 ? 26.596 3.195 -21.980 1.00 93.69 299 ARG A CA 1
ATOM 2266 C C . ARG A 1 299 ? 25.197 3.387 -21.395 1.00 93.69 299 ARG A C 1
ATOM 2268 O O . ARG A 1 299 ? 24.647 2.434 -20.847 1.00 93.69 299 ARG A O 1
ATOM 2275 N N . ALA A 1 300 ? 24.559 4.550 -21.568 1.00 93.75 300 ALA A N 1
ATOM 2276 C CA . ALA A 1 300 ? 23.220 4.849 -21.043 1.00 93.75 300 ALA A CA 1
ATOM 2277 C C . ALA A 1 300 ? 22.142 3.825 -21.450 1.00 93.75 300 ALA A C 1
ATOM 2279 O O . ALA A 1 300 ? 21.126 3.688 -20.772 1.00 93.75 300 ALA A O 1
ATOM 2280 N N . ALA A 1 301 ? 22.375 3.047 -22.515 1.00 92.06 301 ALA A N 1
ATOM 2281 C CA . ALA A 1 301 ? 21.584 1.865 -22.858 1.00 92.06 301 ALA A CA 1
ATOM 2282 C C . ALA A 1 301 ? 21.328 0.930 -21.658 1.00 92.06 301 ALA A C 1
ATOM 2284 O O . ALA A 1 301 ? 20.249 0.351 -21.556 1.00 92.06 301 ALA A O 1
ATOM 2285 N N . GLU A 1 302 ? 22.292 0.784 -20.750 1.00 94.31 302 GLU A N 1
ATOM 2286 C CA . GLU A 1 302 ? 22.163 -0.028 -19.536 1.00 94.31 302 GLU A CA 1
ATOM 2287 C C . GLU A 1 302 ? 21.221 0.610 -18.512 1.00 94.31 302 GLU A C 1
ATOM 2289 O O . GLU A 1 302 ? 20.358 -0.075 -17.968 1.00 94.31 302 GLU A O 1
ATOM 2294 N N . LEU A 1 303 ? 21.282 1.932 -18.350 1.00 95.06 303 LEU A N 1
ATOM 2295 C CA . LEU A 1 303 ? 20.382 2.695 -17.482 1.00 95.06 303 LEU A CA 1
ATOM 2296 C C . LEU A 1 303 ? 18.919 2.577 -17.938 1.00 95.06 303 LEU A C 1
ATOM 2298 O O . LEU A 1 303 ? 18.016 2.356 -17.129 1.00 95.06 303 LEU A O 1
ATOM 2302 N N . TYR A 1 304 ? 18.678 2.633 -19.253 1.00 91.56 304 TYR A N 1
ATOM 2303 C CA . TYR A 1 304 ? 17.342 2.398 -19.811 1.00 91.56 304 TYR A CA 1
ATOM 2304 C C . TYR A 1 304 ? 16.864 0.959 -19.593 1.00 91.56 304 TYR A C 1
ATOM 2306 O O . TYR A 1 304 ? 15.676 0.741 -19.350 1.00 91.56 304 TYR A O 1
ATOM 2314 N N . LYS A 1 305 ? 17.765 -0.032 -19.666 1.00 90.19 305 LYS A N 1
ATOM 2315 C CA . LYS A 1 305 ? 17.423 -1.428 -19.350 1.00 90.19 305 LYS A CA 1
ATOM 2316 C C . LYS A 1 305 ? 17.019 -1.569 -17.887 1.00 90.19 305 LYS A C 1
ATOM 2318 O O . LYS A 1 305 ? 16.005 -2.208 -17.629 1.00 90.19 305 LY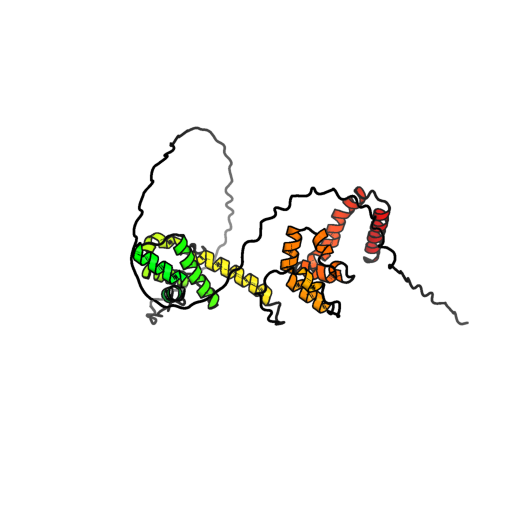S A O 1
ATOM 2323 N N . ILE A 1 306 ? 17.756 -0.954 -16.961 1.00 93.88 306 ILE A N 1
ATOM 2324 C CA . ILE A 1 306 ? 17.433 -0.942 -15.526 1.00 93.88 306 ILE A CA 1
ATOM 2325 C C . ILE A 1 306 ? 16.022 -0.385 -15.300 1.00 93.88 306 ILE A C 1
ATOM 2327 O O . ILE A 1 306 ? 15.184 -1.047 -14.689 1.00 93.88 306 ILE A O 1
ATOM 2331 N N . ASP A 1 307 ? 15.710 0.781 -15.868 1.00 93.38 307 ASP A N 1
ATOM 2332 C CA . ASP A 1 307 ? 14.376 1.376 -15.729 1.00 93.38 307 ASP A CA 1
ATOM 2333 C C . ASP A 1 307 ? 13.283 0.495 -16.341 1.00 93.38 307 ASP A C 1
ATOM 2335 O O . ASP A 1 307 ? 12.207 0.328 -15.762 1.00 93.38 307 ASP A O 1
ATOM 2339 N N . PHE A 1 308 ? 13.549 -0.093 -17.510 1.00 89.75 308 PHE A N 1
ATOM 2340 C CA . PHE A 1 308 ? 12.598 -0.974 -18.176 1.00 89.75 308 PHE A CA 1
ATOM 2341 C C . PHE A 1 308 ? 12.303 -2.225 -17.343 1.00 89.75 308 PHE A C 1
ATOM 2343 O O . PHE A 1 308 ? 11.136 -2.589 -17.202 1.00 89.75 308 PHE A O 1
ATOM 2350 N N . ARG A 1 309 ? 13.336 -2.845 -16.756 1.00 88.88 309 ARG A N 1
ATOM 2351 C CA . ARG A 1 309 ? 13.208 -3.974 -15.819 1.00 88.88 309 ARG A CA 1
ATOM 2352 C C . ARG A 1 309 ? 12.330 -3.611 -14.636 1.00 88.88 309 ARG A C 1
ATOM 2354 O O . ARG A 1 309 ? 11.414 -4.354 -14.297 1.00 88.88 309 ARG A O 1
ATOM 2361 N N . HIS A 1 310 ? 12.570 -2.434 -14.070 1.00 87.19 310 HIS A N 1
ATOM 2362 C CA . HIS A 1 310 ? 11.845 -1.958 -12.905 1.00 87.19 310 HIS A CA 1
ATOM 2363 C C . HIS A 1 310 ? 10.352 -1.723 -13.198 1.00 87.19 310 HIS A C 1
ATOM 2365 O O . HIS A 1 310 ? 9.484 -2.110 -12.417 1.00 87.19 310 HIS A O 1
ATOM 2371 N N . VAL A 1 311 ? 10.022 -1.116 -14.344 1.00 88.81 311 VAL A N 1
ATOM 2372 C CA . VAL A 1 311 ? 8.624 -0.839 -14.735 1.00 88.81 311 VAL A CA 1
ATOM 2373 C C . VAL A 1 311 ? 7.905 -2.104 -15.222 1.00 88.81 311 VAL A C 1
ATOM 2375 O O . VAL A 1 311 ? 6.693 -2.256 -15.040 1.00 88.81 311 VAL A O 1
ATOM 2378 N N . TYR A 1 312 ? 8.637 -3.018 -15.856 1.00 87.56 312 TYR A N 1
ATOM 2379 C CA . TYR A 1 312 ? 8.102 -4.198 -16.522 1.00 87.56 312 TYR A CA 1
ATOM 2380 C C . TYR A 1 312 ? 8.869 -5.465 -16.113 1.00 87.56 312 TYR A C 1
ATOM 2382 O O . TYR A 1 312 ? 9.557 -6.060 -16.952 1.00 87.56 312 TYR A O 1
ATOM 2390 N N . PRO A 1 313 ? 8.707 -5.924 -14.859 1.00 87.69 313 PRO A N 1
ATOM 2391 C CA . PRO A 1 313 ? 9.354 -7.145 -14.392 1.00 87.69 313 PRO A CA 1
ATOM 2392 C C . PRO A 1 313 ? 8.945 -8.340 -15.262 1.00 87.69 313 PRO A C 1
ATOM 2394 O O . PRO A 1 313 ? 7.818 -8.395 -15.772 1.00 87.69 313 PRO A O 1
ATOM 2397 N N . ASP A 1 314 ? 9.891 -9.257 -15.479 1.00 87.00 314 ASP A N 1
ATOM 2398 C CA . ASP A 1 314 ? 9.777 -10.462 -16.320 1.00 87.00 314 ASP A CA 1
ATOM 2399 C C . ASP A 1 314 ? 9.498 -10.213 -17.815 1.00 87.00 314 ASP A C 1
ATOM 2401 O O . ASP A 1 314 ? 9.215 -11.141 -18.578 1.00 87.00 314 ASP A O 1
ATOM 2405 N N . LYS A 1 315 ? 9.565 -8.958 -18.277 1.00 86.19 315 LYS A N 1
ATOM 2406 C CA . LYS A 1 315 ? 9.249 -8.583 -19.667 1.00 86.19 315 LYS A CA 1
ATOM 2407 C C . LYS A 1 315 ? 10.452 -8.100 -20.464 1.00 86.19 315 LYS A C 1
ATOM 2409 O O . LYS A 1 315 ? 10.272 -7.602 -21.573 1.00 86.19 315 LYS A O 1
ATOM 2414 N N . GLU A 1 316 ? 11.667 -8.288 -19.966 1.00 80.12 316 GLU A N 1
ATOM 2415 C CA . GLU A 1 316 ? 12.903 -7.902 -20.663 1.00 80.12 316 GLU A CA 1
ATOM 2416 C C . GLU A 1 316 ? 12.971 -8.486 -22.076 1.00 80.12 316 GLU A C 1
ATOM 2418 O O . GLU A 1 316 ? 13.176 -7.779 -23.063 1.00 80.12 316 GLU A O 1
ATOM 2423 N N . ASN A 1 317 ? 12.663 -9.778 -22.182 1.00 82.38 317 ASN A N 1
ATOM 2424 C CA . ASN A 1 317 ? 12.639 -10.498 -23.451 1.00 82.38 317 ASN A CA 1
ATOM 2425 C C . ASN A 1 317 ? 11.360 -10.225 -24.254 1.00 82.38 317 ASN A C 1
ATOM 2427 O O . ASN A 1 317 ? 11.282 -10.561 -25.436 1.00 82.38 317 ASN A O 1
ATOM 2431 N N . LEU A 1 318 ? 10.342 -9.607 -23.645 1.00 81.31 318 LEU A N 1
ATOM 2432 C CA . LEU A 1 318 ? 9.081 -9.308 -24.317 1.00 81.31 318 LEU A CA 1
ATOM 2433 C C . LEU A 1 318 ? 9.250 -8.186 -25.344 1.00 81.31 318 LEU A C 1
ATOM 2435 O O . LEU A 1 318 ? 8.607 -8.227 -26.389 1.00 81.31 318 LEU A O 1
ATOM 2439 N N . LEU A 1 319 ? 10.112 -7.201 -25.063 1.00 74.12 319 LEU A N 1
ATOM 2440 C CA . LEU A 1 319 ? 10.395 -6.129 -26.016 1.00 74.12 319 LEU A CA 1
ATOM 2441 C C . LEU A 1 319 ? 11.108 -6.687 -27.249 1.00 74.12 319 LEU A C 1
ATOM 2443 O O . LEU A 1 319 ? 10.684 -6.410 -28.364 1.00 74.12 319 LEU A O 1
ATOM 2447 N N . VAL A 1 320 ? 12.136 -7.514 -27.036 1.00 79.69 320 VAL A N 1
ATOM 2448 C CA . VAL A 1 320 ? 12.921 -8.133 -28.114 1.00 79.69 320 VAL A CA 1
ATOM 2449 C C . VAL A 1 320 ? 12.064 -9.108 -28.920 1.00 79.69 320 VAL A C 1
ATOM 2451 O O . VAL A 1 320 ? 12.006 -9.005 -30.139 1.00 79.69 320 VAL A O 1
ATOM 2454 N N . SER A 1 321 ? 11.317 -9.996 -28.258 1.00 85.06 321 SER A N 1
ATOM 2455 C CA . SER A 1 321 ? 10.446 -10.965 -28.945 1.00 85.06 321 SER A CA 1
ATOM 2456 C C . SER A 1 321 ? 9.305 -10.317 -29.730 1.00 85.06 321 SER A C 1
ATOM 2458 O O . SER A 1 321 ? 8.858 -10.874 -30.727 1.00 85.06 321 SER A O 1
ATOM 2460 N N . LYS A 1 322 ? 8.831 -9.136 -29.311 1.00 86.56 322 LYS A N 1
ATOM 2461 C CA . LYS A 1 322 ? 7.812 -8.366 -30.043 1.00 86.56 322 LYS A CA 1
ATOM 2462 C C . LYS A 1 322 ? 8.401 -7.282 -30.937 1.00 86.56 322 LYS A C 1
ATOM 2464 O O . LYS A 1 322 ? 7.631 -6.555 -31.568 1.00 86.56 322 LYS A O 1
ATOM 2469 N N . TRP A 1 323 ? 9.725 -7.150 -30.989 1.00 83.94 323 TRP A N 1
ATOM 2470 C CA . TRP A 1 323 ? 10.385 -6.066 -31.705 1.00 83.94 323 TRP A CA 1
ATOM 2471 C C . TRP A 1 323 ? 10.060 -6.119 -33.193 1.00 83.94 323 TRP A C 1
ATOM 2473 O O . TRP A 1 323 ? 9.641 -5.116 -33.765 1.00 83.94 323 TRP A O 1
ATOM 2483 N N . ASP A 1 324 ? 10.133 -7.305 -33.795 1.00 85.56 324 ASP A N 1
ATOM 2484 C CA . ASP A 1 324 ? 9.827 -7.491 -35.214 1.00 85.56 324 ASP A CA 1
ATOM 2485 C C . ASP A 1 324 ? 8.370 -7.152 -35.538 1.00 85.56 324 ASP A C 1
ATOM 2487 O O . ASP A 1 324 ? 8.081 -6.468 -36.523 1.00 85.56 324 ASP A O 1
ATOM 2491 N N . ASP A 1 325 ? 7.433 -7.571 -34.688 1.00 89.00 325 ASP A N 1
ATOM 2492 C CA . ASP A 1 325 ? 6.009 -7.278 -34.865 1.00 89.00 325 ASP A CA 1
ATOM 2493 C C . ASP A 1 325 ? 5.695 -5.792 -34.681 1.00 89.00 325 ASP A C 1
ATOM 2495 O O . ASP A 1 325 ? 4.868 -5.227 -35.405 1.00 89.00 325 ASP A O 1
ATOM 2499 N N . TYR A 1 326 ? 6.364 -5.136 -33.734 1.00 85.88 326 TYR A N 1
ATOM 2500 C CA . TYR A 1 326 ? 6.297 -3.691 -33.559 1.00 85.88 326 TYR A CA 1
ATOM 2501 C C . TYR A 1 326 ? 6.854 -2.961 -34.788 1.00 85.88 326 TYR A C 1
ATOM 2503 O O . TYR A 1 326 ? 6.172 -2.107 -35.362 1.00 85.88 326 TYR A O 1
ATOM 2511 N N . MET A 1 327 ? 8.041 -3.349 -35.258 1.00 85.69 327 MET A N 1
ATOM 2512 C CA . MET A 1 327 ? 8.684 -2.758 -36.430 1.00 85.69 327 MET A CA 1
ATOM 2513 C C . MET A 1 327 ? 7.837 -2.930 -37.692 1.00 85.69 327 MET A C 1
ATOM 2515 O O . MET A 1 327 ? 7.693 -1.968 -38.450 1.00 85.69 327 MET A O 1
ATOM 2519 N N . LYS A 1 328 ? 7.196 -4.090 -37.897 1.00 89.38 328 LYS A N 1
ATOM 2520 C CA . LYS A 1 328 ? 6.240 -4.313 -39.001 1.00 89.38 328 LYS A CA 1
ATOM 2521 C C . LYS A 1 328 ? 5.060 -3.340 -38.962 1.00 89.38 328 LYS A C 1
ATOM 2523 O O . LYS A 1 328 ? 4.626 -2.869 -40.010 1.00 89.38 328 LYS A O 1
ATOM 2528 N N . LYS A 1 329 ? 4.546 -3.016 -37.771 1.00 91.75 329 LYS A N 1
ATOM 2529 C CA . LYS A 1 329 ? 3.411 -2.089 -37.597 1.00 91.75 329 LYS A CA 1
ATOM 2530 C C . LYS A 1 329 ? 3.805 -0.626 -37.782 1.00 91.75 329 LYS A C 1
ATOM 2532 O O . LYS A 1 329 ? 3.016 0.162 -38.300 1.00 91.75 329 LYS A O 1
ATOM 2537 N N . VAL A 1 330 ? 5.007 -0.260 -37.347 1.00 85.31 330 VAL A N 1
ATOM 2538 C CA . VAL A 1 330 ? 5.456 1.137 -37.290 1.00 85.31 330 VAL A CA 1
ATOM 2539 C C . VAL A 1 330 ? 6.166 1.586 -38.571 1.00 85.31 330 VAL A C 1
ATOM 2541 O O . VAL A 1 330 ? 5.997 2.731 -38.991 1.00 85.31 330 VAL A O 1
ATOM 2544 N N . THR A 1 331 ? 6.866 0.682 -39.261 1.00 86.88 331 THR A N 1
ATOM 2545 C CA . THR A 1 331 ? 7.557 0.950 -40.539 1.00 86.88 331 THR A CA 1
ATOM 2546 C C . THR A 1 331 ? 6.674 1.658 -41.582 1.00 86.88 331 THR A C 1
ATOM 2548 O O . THR A 1 331 ? 7.092 2.702 -42.085 1.00 86.88 331 THR A O 1
ATOM 2551 N N . PRO A 1 332 ? 5.426 1.217 -41.854 1.00 89.25 332 PRO A N 1
ATOM 2552 C CA . PRO A 1 332 ? 4.567 1.889 -42.829 1.00 89.25 332 PRO A CA 1
ATOM 2553 C C . PRO A 1 332 ? 4.207 3.331 -42.452 1.00 89.25 332 PRO A C 1
ATOM 2555 O O . PRO A 1 332 ? 3.873 4.126 -43.327 1.00 89.25 332 PRO A O 1
ATOM 2558 N N . GLN A 1 333 ? 4.226 3.680 -41.161 1.00 87.06 333 GLN A N 1
ATOM 2559 C CA . GLN A 1 333 ? 3.945 5.048 -40.724 1.00 87.06 333 GLN A CA 1
ATOM 2560 C C . GLN A 1 333 ? 5.132 5.973 -40.985 1.00 87.06 333 GLN A C 1
ATOM 2562 O O . GLN A 1 333 ? 4.929 7.097 -41.442 1.00 87.06 333 GLN A O 1
ATOM 2567 N N . PHE A 1 334 ? 6.353 5.492 -40.748 1.00 82.31 334 PHE A N 1
ATOM 2568 C CA . PHE A 1 334 ? 7.572 6.230 -41.069 1.00 82.31 334 PHE A CA 1
ATOM 2569 C C . PHE A 1 334 ? 7.731 6.420 -42.576 1.00 82.31 334 PHE A C 1
ATOM 2571 O O . PHE A 1 334 ? 7.964 7.544 -43.014 1.00 82.31 334 PHE A O 1
ATOM 2578 N N . ASP A 1 335 ? 7.488 5.373 -43.370 1.00 83.31 335 ASP A N 1
ATOM 2579 C CA . ASP A 1 335 ? 7.549 5.451 -44.835 1.00 83.31 335 ASP A CA 1
ATOM 2580 C C . ASP A 1 335 ? 6.573 6.505 -45.406 1.00 83.31 335 ASP A C 1
ATOM 2582 O O . ASP A 1 335 ? 6.870 7.139 -46.418 1.00 83.31 335 ASP A O 1
ATOM 2586 N N . LYS A 1 336 ? 5.428 6.733 -44.740 1.00 86.81 336 LYS A N 1
ATOM 2587 C CA . LYS A 1 336 ? 4.415 7.725 -45.145 1.00 86.81 336 LYS A CA 1
ATOM 2588 C C . LYS A 1 336 ? 4.684 9.147 -44.648 1.00 86.81 336 LYS A C 1
ATOM 2590 O O . LYS A 1 336 ? 4.297 10.089 -45.330 1.00 86.81 336 LYS A O 1
ATOM 2595 N N . LYS A 1 337 ? 5.259 9.310 -43.452 1.00 82.25 337 LYS A N 1
ATOM 2596 C CA . LYS A 1 337 ? 5.359 10.612 -42.759 1.00 82.25 337 LYS A CA 1
ATOM 2597 C C . LYS A 1 337 ? 6.750 11.250 -42.803 1.00 82.25 337 LYS A C 1
ATOM 2599 O O . LYS A 1 337 ? 6.887 12.421 -42.455 1.00 82.25 337 LYS A O 1
ATOM 2604 N N . LEU A 1 338 ? 7.788 10.516 -43.205 1.00 82.81 338 LEU A N 1
ATOM 2605 C CA . LEU A 1 338 ? 9.137 11.066 -43.339 1.00 82.81 338 LEU A CA 1
ATOM 2606 C C . LEU A 1 338 ? 9.266 11.885 -44.626 1.00 82.81 338 LEU A C 1
ATOM 2608 O O . LEU A 1 338 ? 9.510 11.343 -45.704 1.00 82.81 338 LEU A O 1
ATOM 2612 N N . HIS A 1 339 ? 9.125 13.202 -44.487 1.00 81.62 339 HIS A N 1
ATOM 2613 C CA . HIS A 1 339 ? 9.333 14.158 -45.578 1.00 81.62 339 HIS A CA 1
ATOM 2614 C C . HIS A 1 339 ? 10.790 14.620 -45.715 1.00 81.62 339 HIS A C 1
ATOM 2616 O O . HIS A 1 339 ? 11.173 15.077 -46.784 1.00 81.62 339 HIS A O 1
ATOM 2622 N N . HIS A 1 340 ? 11.604 14.497 -44.660 1.00 85.12 340 HIS A N 1
ATOM 2623 C CA . HIS A 1 340 ? 12.990 14.965 -44.681 1.00 85.12 340 HIS A CA 1
ATOM 2624 C C . HIS A 1 340 ? 13.928 13.890 -45.241 1.00 85.12 340 HIS A C 1
ATOM 2626 O O . HIS A 1 340 ? 14.049 12.801 -44.667 1.00 85.12 340 HIS A O 1
ATOM 2632 N N . ASP A 1 341 ? 14.615 14.204 -46.339 1.00 85.62 341 ASP A N 1
ATOM 2633 C CA . ASP A 1 341 ? 15.441 13.245 -47.080 1.00 85.62 341 ASP A CA 1
ATOM 2634 C C . ASP A 1 341 ? 16.578 12.651 -46.240 1.00 85.62 341 ASP A C 1
ATOM 2636 O O . ASP A 1 341 ? 16.866 11.459 -46.351 1.00 85.62 341 ASP A O 1
ATOM 2640 N N . ASP A 1 342 ? 17.186 13.434 -45.348 1.00 83.06 342 ASP A N 1
ATOM 2641 C CA . ASP A 1 342 ? 18.285 12.953 -44.499 1.00 83.06 342 ASP A CA 1
ATOM 2642 C C . ASP A 1 342 ? 17.826 11.913 -43.473 1.00 83.06 342 ASP A C 1
ATOM 2644 O O . ASP A 1 342 ? 18.454 10.863 -43.317 1.00 83.06 342 ASP A O 1
ATOM 2648 N N . ILE A 1 343 ? 16.670 12.138 -42.840 1.00 78.81 343 ILE A N 1
ATOM 2649 C CA . ILE A 1 343 ? 16.088 11.175 -41.897 1.00 78.81 343 ILE A CA 1
ATOM 2650 C C . ILE A 1 343 ? 15.643 9.920 -42.654 1.00 78.81 343 ILE A C 1
ATOM 2652 O O . ILE A 1 343 ? 15.810 8.801 -42.170 1.00 78.81 343 ILE A O 1
ATOM 2656 N N . LYS A 1 344 ? 15.141 10.081 -43.883 1.00 83.62 344 LYS A N 1
ATOM 2657 C CA . LYS A 1 344 ? 14.772 8.965 -44.757 1.00 83.62 344 LYS A CA 1
ATOM 2658 C C . LYS A 1 344 ? 15.987 8.129 -45.173 1.00 83.62 344 LYS A C 1
ATOM 2660 O O . LYS A 1 344 ? 15.897 6.901 -45.182 1.00 83.62 344 LYS A O 1
ATOM 2665 N N . LYS A 1 345 ? 17.130 8.761 -45.473 1.00 86.19 345 LYS A N 1
ATOM 2666 C CA . LYS A 1 345 ? 18.405 8.076 -45.756 1.00 86.19 345 LYS A CA 1
ATOM 2667 C C . LYS A 1 345 ? 18.906 7.303 -44.538 1.00 86.19 345 LYS A C 1
ATOM 2669 O O . LYS A 1 345 ? 19.221 6.122 -44.678 1.00 86.19 345 LYS A O 1
ATOM 2674 N N . LEU A 1 346 ? 18.918 7.928 -43.359 1.00 81.88 346 LEU A N 1
ATOM 2675 C CA . LEU A 1 346 ? 19.334 7.278 -42.114 1.00 81.88 346 LEU A CA 1
ATOM 2676 C C . LEU A 1 346 ? 18.423 6.089 -41.776 1.00 81.88 346 LEU A C 1
ATOM 2678 O O . LEU A 1 346 ? 18.903 4.986 -41.528 1.00 81.88 346 LEU A O 1
ATOM 2682 N N . TYR A 1 347 ? 17.105 6.279 -41.874 1.00 83.94 347 TYR A N 1
ATOM 2683 C CA . TYR A 1 347 ? 16.124 5.215 -41.675 1.00 83.94 347 TYR A CA 1
ATOM 2684 C C . TYR A 1 347 ? 16.340 4.045 -42.643 1.00 83.94 347 TYR A C 1
ATOM 2686 O O . TYR A 1 347 ? 16.335 2.884 -42.230 1.00 83.94 347 TYR A O 1
ATOM 2694 N N . LYS A 1 348 ? 16.595 4.332 -43.927 1.00 85.88 348 LYS A N 1
ATOM 2695 C CA . LYS A 1 348 ? 16.900 3.307 -44.932 1.00 85.88 348 LYS A CA 1
ATOM 2696 C C . LYS A 1 348 ? 18.181 2.545 -44.587 1.00 85.88 348 LYS A C 1
ATOM 2698 O O . LYS A 1 348 ? 18.201 1.327 -44.728 1.00 85.88 348 LYS A O 1
ATOM 2703 N N . TYR A 1 349 ? 19.215 3.230 -44.099 1.00 84.81 349 TYR A N 1
ATOM 2704 C CA . TYR A 1 349 ? 20.458 2.597 -43.658 1.00 84.81 349 TYR A CA 1
ATOM 2705 C C . TYR A 1 349 ? 20.223 1.636 -42.483 1.00 84.81 349 TYR A C 1
ATOM 2707 O O . TYR A 1 349 ? 20.599 0.466 -42.561 1.00 84.81 349 TYR A O 1
ATOM 2715 N N . CYS A 1 350 ? 19.495 2.073 -41.449 1.00 79.81 350 CYS A N 1
ATOM 2716 C CA . CYS A 1 350 ? 19.120 1.219 -40.318 1.00 79.81 350 CYS A CA 1
ATOM 2717 C C . CYS A 1 350 ? 18.270 0.014 -40.757 1.00 79.81 350 CYS A C 1
ATOM 2719 O O . CYS A 1 350 ? 18.502 -1.109 -40.312 1.00 79.81 350 CYS A O 1
ATOM 2721 N N . LYS A 1 351 ? 17.312 0.227 -41.668 1.00 81.00 351 LYS A N 1
ATOM 2722 C CA . LYS A 1 351 ? 16.447 -0.827 -42.218 1.00 81.00 351 LYS A CA 1
ATOM 2723 C C . LYS A 1 351 ? 17.244 -1.882 -42.994 1.00 81.00 351 LYS A C 1
ATOM 2725 O O . LYS A 1 351 ? 16.974 -3.069 -42.846 1.00 81.00 351 LYS A O 1
ATOM 2730 N N . MET A 1 352 ? 18.238 -1.469 -43.784 1.00 81.25 352 MET A N 1
ATOM 2731 C CA . MET A 1 352 ? 19.102 -2.387 -44.539 1.00 81.25 352 MET A CA 1
ATOM 2732 C C . MET A 1 352 ? 20.082 -3.148 -43.635 1.00 81.25 352 MET A C 1
ATOM 2734 O O . MET A 1 352 ? 20.284 -4.341 -43.841 1.00 81.25 352 MET A O 1
ATOM 2738 N N . GLY A 1 353 ? 20.635 -2.503 -42.601 1.00 75.94 353 GLY A N 1
ATOM 2739 C CA . GLY A 1 353 ? 21.526 -3.160 -41.635 1.00 75.94 353 GLY A CA 1
ATOM 2740 C C . GLY A 1 353 ? 20.835 -4.233 -40.784 1.00 75.94 353 GLY A C 1
ATOM 2741 O O . GLY A 1 353 ? 21.467 -5.209 -40.390 1.00 75.94 353 GLY A O 1
ATOM 2742 N N . MET A 1 354 ? 19.527 -4.098 -40.535 1.00 65.94 354 MET A N 1
ATOM 2743 C CA . MET A 1 354 ? 18.737 -5.141 -39.867 1.00 65.94 354 MET A CA 1
ATOM 2744 C C . MET A 1 354 ? 18.452 -6.342 -40.778 1.00 65.94 354 MET A C 1
ATOM 2746 O O . MET A 1 354 ? 18.403 -7.468 -40.295 1.00 65.94 354 MET A O 1
ATOM 2750 N N . ALA A 1 355 ? 18.325 -6.132 -42.092 1.00 63.03 355 ALA A N 1
ATOM 2751 C CA . ALA A 1 355 ? 18.095 -7.218 -43.046 1.00 63.03 355 ALA A CA 1
ATOM 2752 C C . ALA A 1 355 ? 19.325 -8.125 -43.235 1.00 63.03 355 ALA A C 1
ATOM 2754 O O . ALA A 1 355 ? 19.164 -9.305 -43.527 1.00 63.03 355 ALA A O 1
ATOM 2755 N N . SER A 1 356 ? 20.546 -7.609 -43.040 1.00 61.03 356 SER A N 1
ATOM 2756 C CA . SER A 1 356 ? 21.772 -8.396 -43.247 1.00 61.03 356 SER A CA 1
ATOM 2757 C C . SER A 1 356 ? 22.173 -9.277 -42.057 1.00 61.03 356 SER A C 1
ATOM 2759 O O . SER A 1 356 ? 23.070 -10.096 -42.207 1.00 61.03 356 SER A O 1
ATOM 2761 N N . LYS A 1 357 ? 21.565 -9.097 -40.875 1.00 57.34 357 LYS A N 1
ATOM 2762 C CA . LYS A 1 357 ? 21.844 -9.906 -39.669 1.00 57.34 357 LYS A CA 1
ATOM 2763 C C . LYS A 1 357 ? 20.872 -11.077 -39.476 1.00 57.34 357 LYS A C 1
ATOM 2765 O O . LYS A 1 357 ? 21.027 -11.831 -38.524 1.00 57.34 357 LYS A O 1
ATOM 2770 N N . GLY A 1 358 ? 19.867 -11.199 -40.344 1.00 53.00 358 GLY A N 1
ATOM 2771 C CA . GLY A 1 358 ? 18.850 -12.255 -40.310 1.00 53.00 358 GLY A CA 1
ATOM 2772 C C . GLY A 1 358 ? 19.056 -13.380 -41.331 1.00 53.00 358 GLY A C 1
ATOM 2773 O O . GLY A 1 358 ? 18.094 -14.095 -41.601 1.00 53.00 358 GLY A O 1
ATOM 2774 N N . MET A 1 359 ? 20.253 -13.510 -41.919 1.00 39.69 359 MET A N 1
ATOM 2775 C CA . MET A 1 359 ? 20.651 -14.650 -42.761 1.00 39.69 359 MET A CA 1
ATOM 2776 C C . MET A 1 359 ? 21.742 -15.470 -42.092 1.00 39.69 359 MET A C 1
ATOM 2778 O O . MET A 1 359 ? 22.644 -14.844 -41.489 1.00 39.69 359 MET A O 1
#